Protein AF-A0A2G2ZF00-F1 (afdb_monomer_lite)

pLDDT: mean 71.68, std 25.69, range [19.44, 97.5]

Radius of gyration: 17.35 Å; chains: 1; bounding box: 45×40×45 Å

Organism: Capsicum annuum (NCBI:txid4072)

Secondary structure (DSSP, 8-state):
---B-----------S----------------SS-EEP---S-----EEETTEEEES-SSS-GGGHHHHHHTT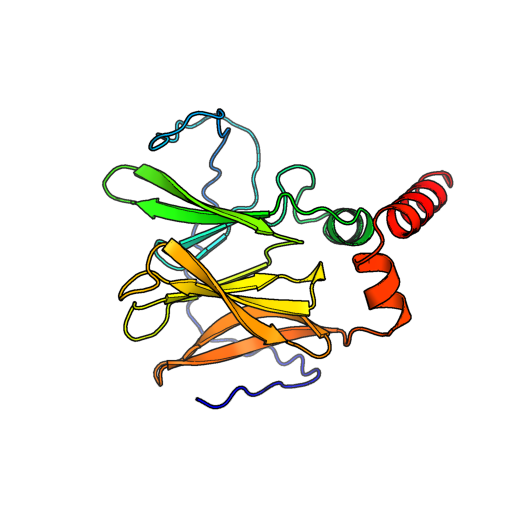---EEEEEEETTTTEEEEEEEEESSEEEEEE-TTSSEEEEEETTTTEEEEEESSSTTTT-EEEEEE-SEEEEEEEE-TTS-EEEEEEEE--HHHHHHHH-HHHHHHHHHHHHS--

Sequence (188 aa):
MRLRWFGHVMRRCTDAPVRRRERLALDDFMRGRGSIVARPLHQKWSMYVEGHWAYDSSTIYQRRQFVAATASGDKTGRLMKYDISTKQVTLLLEGLSFANGVALSKDKTFVLVAETSACRILRYWLKGPNVGTHDTFAQLPGFPDNVRTNSRGEFWVALHSKASPLARLLTSNSRLGKTLLSKCTTTC

InterPro domains:
  IPR011042 Six-bladed beta-propeller, TolB-like [G3DSA:2.120.10.30] (53-183)
  IPR018119 Strictosidine synthase, conserved region [PF03088] (56-129)

Foldseek 3Di:
DDADADDDDDDDDDDDPPPPDDQDDFDDDDDDPDWDATDDDDDDFRWDDDPFKIKGQAPPDHPVCLLVLQLLLGQQIFIWGADPVRRIIGTLDGRASGWAEKEAFPVRQWIWTFRFSQQFIKIAGCDDPQHSHIDTPDHHQAGWHYWYADPVRHIYTYHPDGQDPVSNVSSVDSVNSVVVVVVVVPPD

Structure (mmCIF, N/CA/C/O backbone):
data_AF-A0A2G2ZF00-F1
#
_entry.id   AF-A0A2G2ZF00-F1
#
loop_
_atom_site.group_PDB
_atom_site.id
_atom_site.type_symbol
_atom_site.label_atom_id
_atom_site.label_alt_id
_atom_site.label_comp_id
_atom_site.label_asym_id
_atom_site.label_entity_id
_atom_site.label_seq_id
_atom_site.pdbx_PDB_ins_code
_atom_site.Cartn_x
_atom_site.Cartn_y
_atom_site.Cartn_z
_atom_site.occupancy
_atom_site.B_iso_or_equiv
_atom_site.auth_seq_id
_atom_site.auth_comp_id
_atom_site.auth_asym_id
_atom_site.auth_atom_id
_atom_site.pdbx_PDB_model_num
ATOM 1 N N . MET A 1 1 ? -10.970 -17.012 -6.592 1.00 38.00 1 MET A N 1
ATOM 2 C CA . MET A 1 1 ? -10.677 -15.624 -7.030 1.00 38.00 1 MET A CA 1
ATOM 3 C C . MET A 1 1 ? -9.678 -15.672 -8.181 1.00 38.00 1 MET A C 1
ATOM 5 O O . MET A 1 1 ? -8.726 -16.430 -8.082 1.00 38.00 1 MET A O 1
ATOM 9 N N . ARG A 1 2 ? -9.901 -14.929 -9.276 1.00 27.84 2 ARG A N 1
ATOM 10 C CA . ARG A 1 2 ? -9.066 -14.952 -10.494 1.00 27.84 2 ARG A CA 1
ATOM 11 C C . ARG A 1 2 ? -8.435 -13.571 -10.697 1.00 27.84 2 ARG A C 1
ATOM 13 O O . ARG A 1 2 ? -9.167 -12.618 -10.942 1.00 27.84 2 ARG A O 1
ATOM 20 N N . LEU A 1 3 ? -7.109 -13.453 -10.584 1.00 26.95 3 LEU A N 1
ATOM 21 C CA . LEU A 1 3 ? -6.392 -12.240 -10.996 1.00 26.95 3 LEU A CA 1
ATOM 22 C C . LEU A 1 3 ? -6.280 -12.214 -12.527 1.00 26.95 3 LEU A C 1
ATOM 24 O O . LEU A 1 3 ? -6.006 -13.239 -13.152 1.00 26.95 3 LEU A O 1
ATOM 28 N N . ARG A 1 4 ? -6.511 -11.047 -13.135 1.00 35.00 4 ARG A N 1
ATOM 29 C CA . ARG A 1 4 ? -6.274 -10.799 -14.564 1.00 35.00 4 ARG A CA 1
ATOM 30 C C . ARG A 1 4 ? -5.342 -9.600 -14.716 1.00 35.00 4 ARG A C 1
ATOM 32 O O . ARG A 1 4 ? -5.501 -8.603 -14.019 1.00 35.00 4 ARG A O 1
ATOM 39 N N . TRP A 1 5 ? -4.394 -9.704 -15.641 1.00 33.78 5 TRP A N 1
ATOM 40 C CA . TRP A 1 5 ? -3.425 -8.666 -15.994 1.00 33.78 5 TRP A CA 1
ATOM 41 C C . TRP A 1 5 ? -3.522 -8.379 -17.490 1.00 33.78 5 TRP A C 1
ATOM 43 O O . TRP A 1 5 ? -3.584 -9.306 -18.296 1.00 33.78 5 TRP A O 1
ATOM 53 N N . PHE A 1 6 ? -3.507 -7.101 -17.859 1.00 30.69 6 PHE A N 1
ATOM 54 C CA . PHE A 1 6 ? -3.401 -6.664 -19.248 1.00 30.69 6 PHE A CA 1
ATOM 55 C C . PHE A 1 6 ? -2.083 -5.918 -19.444 1.00 30.69 6 PHE A C 1
ATOM 57 O O . PHE A 1 6 ? -1.740 -5.025 -18.669 1.00 30.69 6 PHE A O 1
ATOM 64 N N . GLY A 1 7 ? -1.337 -6.307 -20.478 1.00 28.67 7 GLY A N 1
ATOM 65 C CA . GLY A 1 7 ? -0.215 -5.533 -20.993 1.00 28.67 7 GLY A CA 1
ATOM 66 C C . GLY A 1 7 ? -0.734 -4.437 -21.919 1.00 28.67 7 GLY A C 1
ATOM 67 O O . GLY A 1 7 ? -1.495 -4.730 -22.831 1.00 28.67 7 GLY A O 1
ATOM 68 N N . HIS A 1 8 ? -0.328 -3.201 -21.633 1.00 30.73 8 HIS A N 1
ATOM 69 C CA . HIS A 1 8 ? -0.358 -2.009 -22.485 1.00 30.73 8 HIS A CA 1
ATOM 70 C C . HIS A 1 8 ? -1.549 -1.854 -23.456 1.00 30.73 8 HIS A C 1
ATOM 72 O O . HIS A 1 8 ? -1.491 -2.290 -24.599 1.00 30.73 8 HIS A O 1
ATOM 78 N N . VAL A 1 9 ? -2.576 -1.105 -23.035 1.00 26.98 9 VAL A N 1
ATOM 79 C CA . VAL A 1 9 ? -3.452 -0.349 -23.947 1.00 26.98 9 VAL A CA 1
ATOM 80 C C . VAL A 1 9 ? -3.759 1.002 -23.301 1.00 26.98 9 VAL A C 1
ATOM 82 O O . VAL A 1 9 ? -4.524 1.087 -22.342 1.00 26.98 9 VAL A O 1
ATOM 85 N N . MET A 1 10 ? -3.180 2.075 -23.847 1.00 29.84 10 MET A N 1
ATOM 86 C CA . MET A 1 10 ? -3.812 3.389 -23.771 1.00 29.84 10 MET A CA 1
ATOM 87 C C . MET A 1 10 ? -5.084 3.331 -24.619 1.00 29.84 10 MET A C 1
ATOM 89 O O . MET A 1 10 ? -5.027 3.356 -25.845 1.00 29.84 10 MET A O 1
ATOM 93 N N . ARG A 1 11 ? -6.241 3.296 -23.965 1.00 22.56 11 ARG A N 1
ATOM 94 C CA . ARG A 1 11 ? -7.455 3.905 -24.505 1.00 22.56 11 ARG A CA 1
ATOM 95 C C . ARG A 1 11 ? -8.057 4.759 -23.406 1.00 22.56 11 ARG A C 1
ATOM 97 O O . ARG A 1 11 ? -8.486 4.254 -22.373 1.00 22.56 11 ARG A O 1
ATOM 104 N N . ARG A 1 12 ? -8.042 6.074 -23.635 1.00 32.88 12 ARG A N 1
ATOM 105 C CA . ARG A 1 12 ? -8.926 7.005 -22.940 1.00 32.88 12 ARG A CA 1
ATOM 106 C C . ARG A 1 12 ? -10.353 6.537 -23.224 1.00 32.88 12 ARG A C 1
ATOM 108 O O . ARG A 1 12 ? -10.805 6.659 -24.355 1.00 32.88 12 ARG A O 1
ATOM 115 N N . CYS A 1 13 ? -11.034 6.000 -22.220 1.00 22.95 13 CYS A N 1
ATOM 116 C CA . CYS A 1 13 ? -12.487 6.052 -22.179 1.00 22.95 13 CYS A CA 1
ATOM 117 C C . CYS A 1 13 ? -12.852 7.227 -21.276 1.00 22.95 13 CYS A C 1
ATOM 119 O O . CYS A 1 13 ? -12.617 7.210 -20.067 1.00 22.95 13 CYS A O 1
ATOM 121 N N . THR A 1 14 ? -13.331 8.277 -21.928 1.00 37.91 14 THR A N 1
ATOM 122 C CA . THR A 1 14 ? -14.209 9.306 -21.379 1.00 37.91 14 THR A CA 1
ATOM 123 C C . THR A 1 14 ? -15.470 8.672 -20.763 1.00 37.91 14 THR A C 1
ATOM 125 O O . THR A 1 14 ? -15.795 7.525 -21.063 1.00 37.91 14 THR A O 1
ATOM 128 N N . ASP A 1 15 ? -16.148 9.438 -19.898 1.00 23.89 15 ASP A N 1
ATOM 129 C CA . ASP A 1 15 ? -17.526 9.230 -19.394 1.00 23.89 15 ASP A CA 1
ATOM 130 C C . ASP A 1 15 ? -17.734 8.566 -18.021 1.00 23.89 15 ASP A C 1
ATOM 132 O O . ASP A 1 15 ? -18.782 7.990 -17.739 1.00 23.89 15 ASP A O 1
ATOM 136 N N . ALA A 1 16 ? -16.801 8.761 -17.087 1.00 23.75 16 ALA A N 1
ATOM 137 C CA . ALA A 1 16 ? -17.149 8.753 -15.663 1.00 23.75 16 ALA A CA 1
ATOM 138 C C . ALA A 1 16 ? -17.222 10.207 -15.170 1.00 23.75 16 ALA A C 1
ATOM 140 O O . ALA A 1 16 ? -16.283 10.960 -15.446 1.00 23.75 16 ALA A O 1
ATOM 141 N N . PRO A 1 17 ? -18.264 10.639 -14.429 1.00 19.44 17 PRO A N 1
ATOM 142 C CA . PRO A 1 17 ? -18.246 11.945 -13.787 1.00 19.44 17 PRO A CA 1
ATOM 143 C C . PRO A 1 17 ? -17.096 11.956 -12.777 1.00 19.44 17 PRO A C 1
ATOM 145 O O . PRO A 1 17 ? -17.204 11.446 -11.660 1.00 19.44 17 PRO A O 1
ATOM 148 N N . VAL A 1 18 ? -15.960 12.521 -13.187 1.00 23.73 18 VAL A N 1
ATOM 149 C CA . VAL A 1 18 ? -14.827 12.795 -12.312 1.00 23.73 18 VAL A CA 1
ATOM 150 C C . VAL A 1 18 ? -15.283 13.908 -11.379 1.00 23.73 18 VAL A C 1
ATOM 152 O O . VAL A 1 18 ? -15.082 15.092 -11.641 1.00 23.73 18 VAL A O 1
ATOM 155 N N . ARG A 1 19 ? -15.921 13.539 -10.263 1.00 21.52 19 ARG A N 1
ATOM 156 C CA . ARG A 1 19 ? -16.002 14.441 -9.117 1.00 21.52 19 ARG A CA 1
ATOM 157 C C . ARG A 1 19 ? -14.570 14.659 -8.656 1.00 21.52 19 ARG A C 1
ATOM 159 O O . ARG A 1 19 ? -13.968 13.792 -8.025 1.00 21.52 19 ARG A O 1
ATOM 166 N N . ARG A 1 20 ? -14.024 15.808 -9.047 1.00 22.45 20 ARG A N 1
ATOM 167 C CA . ARG A 1 20 ? -12.748 16.371 -8.613 1.00 22.45 20 ARG A CA 1
ATOM 168 C C . ARG A 1 20 ? -12.766 16.436 -7.082 1.00 22.45 20 ARG A C 1
ATOM 170 O O . ARG A 1 20 ? -13.240 17.405 -6.509 1.00 22.45 20 ARG A O 1
ATOM 177 N N . ARG A 1 21 ? -12.344 15.361 -6.412 1.00 28.95 21 ARG A N 1
ATOM 178 C CA . ARG A 1 21 ? -12.153 15.357 -4.960 1.00 28.95 21 ARG A CA 1
ATOM 179 C C . ARG A 1 21 ? -10.872 16.122 -4.678 1.00 28.95 21 ARG A C 1
ATOM 181 O O . ARG A 1 21 ? -9.801 15.749 -5.154 1.00 28.95 21 ARG A O 1
ATOM 188 N N . GLU A 1 22 ? -11.030 17.232 -3.978 1.00 23.16 22 GLU A N 1
ATOM 189 C CA . GLU A 1 22 ? -9.950 18.115 -3.574 1.00 23.16 22 GLU A CA 1
ATOM 190 C C . GLU A 1 22 ? -8.878 17.354 -2.786 1.00 23.16 22 GLU A C 1
ATOM 192 O O . GLU A 1 22 ? -9.143 16.416 -2.033 1.00 23.16 22 GLU A O 1
ATOM 197 N N . ARG A 1 23 ? -7.633 17.758 -3.034 1.00 28.05 23 ARG A N 1
ATOM 198 C CA . ARG A 1 23 ? -6.410 17.238 -2.431 1.00 28.05 23 ARG A CA 1
ATOM 199 C C . ARG A 1 23 ? -6.396 17.631 -0.950 1.00 28.05 23 ARG A C 1
ATOM 201 O O . ARG A 1 23 ? -6.047 18.762 -0.634 1.00 28.05 23 ARG A O 1
ATOM 208 N N . LEU A 1 24 ? -6.764 16.717 -0.057 1.00 31.72 24 LEU A N 1
ATOM 209 C CA . LEU A 1 24 ? -6.583 16.915 1.382 1.00 31.72 24 LEU A CA 1
ATOM 210 C C . LEU A 1 24 ? -5.105 16.677 1.721 1.00 31.72 24 LEU A C 1
ATOM 212 O O . LEU A 1 24 ? -4.627 15.546 1.666 1.00 31.72 24 LEU A O 1
ATOM 216 N N . ALA A 1 25 ? -4.377 17.757 2.001 1.00 30.75 25 ALA A N 1
ATOM 217 C CA . ALA A 1 25 ? -3.050 17.691 2.605 1.00 30.75 25 ALA A CA 1
ATOM 218 C C . ALA A 1 25 ? -3.214 17.393 4.105 1.00 30.75 25 ALA A C 1
ATOM 220 O O . ALA A 1 25 ? -4.009 18.050 4.776 1.00 30.75 25 ALA A O 1
ATOM 221 N N . LEU A 1 26 ? -2.506 16.383 4.610 1.00 39.59 26 LEU A N 1
ATOM 222 C CA . LEU A 1 26 ? -2.401 16.072 6.036 1.00 39.59 26 LEU A CA 1
ATOM 223 C C . LEU A 1 26 ? -0.919 16.125 6.403 1.00 39.59 26 LEU A C 1
ATOM 225 O O . LEU A 1 26 ? -0.127 15.453 5.743 1.00 39.59 26 LEU A O 1
ATOM 229 N N . ASP A 1 27 ? -0.576 16.901 7.429 1.00 42.25 27 ASP A N 1
ATOM 230 C CA . ASP A 1 27 ? 0.803 17.171 7.846 1.00 42.25 27 ASP A CA 1
ATOM 231 C C . ASP A 1 27 ? 1.148 16.515 9.202 1.00 42.25 27 ASP A C 1
ATOM 233 O O . ASP A 1 27 ? 0.279 16.339 10.056 1.00 42.25 27 ASP A O 1
ATOM 237 N N . ASP A 1 28 ? 2.433 16.157 9.330 1.00 33.41 28 ASP A N 1
ATOM 238 C CA . ASP A 1 28 ? 3.254 15.647 10.444 1.00 33.41 28 ASP A CA 1
ATOM 239 C C . ASP A 1 28 ? 2.714 14.607 11.451 1.00 33.41 28 ASP A C 1
ATOM 241 O O . ASP A 1 28 ? 1.783 14.797 12.230 1.00 33.41 28 ASP A O 1
ATOM 245 N N . PHE A 1 29 ? 3.435 13.479 11.479 1.00 40.56 29 PHE A N 1
ATOM 246 C CA . PHE A 1 29 ? 3.184 12.275 12.265 1.00 40.56 29 PHE A CA 1
ATOM 247 C C . PHE A 1 29 ? 4.236 12.187 13.383 1.00 40.56 29 PHE A C 1
ATOM 249 O O . PHE A 1 29 ? 5.324 11.644 13.183 1.00 40.56 29 PHE A O 1
ATOM 256 N N . MET A 1 30 ? 3.949 12.745 14.562 1.00 30.45 30 MET A N 1
ATOM 257 C CA . MET A 1 30 ? 4.845 12.587 15.712 1.00 30.45 30 MET A CA 1
ATOM 258 C C . MET A 1 30 ? 4.770 11.153 16.246 1.00 30.45 30 MET A C 1
ATOM 260 O O . MET A 1 30 ? 3.694 10.595 16.459 1.00 30.45 30 MET A O 1
ATOM 264 N N . ARG A 1 31 ? 5.945 10.547 16.436 1.00 36.84 31 ARG A N 1
ATOM 265 C CA . ARG A 1 31 ? 6.127 9.165 16.893 1.00 36.84 31 ARG A CA 1
ATOM 266 C C . ARG A 1 31 ? 5.590 9.018 18.326 1.00 36.84 31 ARG A C 1
ATOM 268 O O . ARG A 1 31 ? 6.249 9.415 19.279 1.00 36.84 31 ARG A O 1
ATOM 275 N N . GLY A 1 32 ? 4.406 8.428 18.475 1.00 29.27 32 GLY A N 1
ATOM 276 C CA . GLY A 1 32 ? 3.798 8.088 19.762 1.00 29.27 32 GLY A CA 1
ATOM 277 C C . GLY A 1 32 ? 2.819 6.928 19.593 1.00 29.27 32 GLY A C 1
ATOM 278 O O . GLY A 1 32 ? 2.022 6.913 18.659 1.00 29.27 32 GLY A O 1
ATOM 279 N N . ARG A 1 33 ? 2.913 5.911 20.454 1.00 38.94 33 ARG A N 1
ATOM 280 C CA . ARG A 1 33 ? 1.995 4.763 20.455 1.00 38.94 33 ARG A CA 1
ATOM 281 C C . ARG A 1 33 ? 0.608 5.239 20.910 1.00 38.94 33 ARG A C 1
ATOM 283 O O . ARG A 1 33 ? 0.431 5.522 22.086 1.00 38.94 33 ARG A O 1
ATOM 290 N N . GLY A 1 34 ? -0.348 5.309 19.984 1.00 35.97 34 GLY A N 1
ATOM 291 C CA . GLY A 1 34 ? -1.750 5.658 20.251 1.00 35.97 34 GLY A CA 1
ATOM 292 C C . GLY A 1 34 ? -2.246 6.791 19.349 1.00 35.97 34 GLY A C 1
ATOM 293 O O . GLY A 1 34 ? -1.550 7.780 19.173 1.00 35.97 34 GLY A O 1
ATOM 294 N N . SER A 1 35 ? -3.418 6.589 18.741 1.00 36.16 35 SER A N 1
ATOM 295 C CA . SER A 1 35 ? -4.160 7.454 17.806 1.00 36.16 35 SER A CA 1
ATOM 296 C C . SER A 1 35 ? -3.722 8.923 17.683 1.00 36.16 35 SER A C 1
ATOM 298 O O . SER A 1 35 ? -3.729 9.672 18.658 1.00 36.16 35 SER A O 1
ATOM 300 N N . ILE A 1 36 ? -3.440 9.359 16.447 1.00 42.03 36 ILE A N 1
ATOM 301 C CA . ILE A 1 36 ? -2.961 10.714 16.133 1.00 42.03 36 ILE A CA 1
ATOM 302 C C . ILE A 1 36 ? -4.100 11.567 15.557 1.00 42.03 36 ILE A C 1
ATOM 304 O O . ILE A 1 36 ? -4.833 11.146 14.655 1.00 42.03 36 ILE A O 1
ATOM 308 N N . VAL A 1 37 ? -4.232 12.786 16.084 1.00 40.84 37 VAL A N 1
ATOM 309 C CA . VAL A 1 37 ? -5.182 13.812 15.633 1.00 40.84 37 VAL A CA 1
ATOM 310 C C . VAL A 1 37 ? -4.486 14.718 14.618 1.00 40.84 37 VAL A C 1
ATOM 312 O O . VAL A 1 37 ? -3.498 15.367 14.954 1.00 40.84 37 VAL A O 1
ATOM 315 N N . ALA A 1 38 ? -5.000 14.795 13.390 1.00 40.53 38 ALA A N 1
ATOM 316 C CA . ALA A 1 38 ? -4.457 15.692 12.371 1.00 40.53 38 ALA A CA 1
ATOM 317 C C . ALA A 1 38 ? -4.891 17.153 12.619 1.00 40.53 38 ALA A C 1
ATOM 319 O O . ALA A 1 38 ? -6.074 17.420 12.850 1.00 40.53 38 ALA A O 1
ATOM 320 N N . ARG A 1 39 ? -3.956 18.112 12.536 1.00 32.50 39 ARG A N 1
ATOM 321 C CA . ARG A 1 39 ? -4.227 19.567 12.530 1.00 32.50 39 ARG A CA 1
ATOM 322 C C . ARG A 1 39 ? -3.694 20.211 11.237 1.00 32.50 39 ARG A C 1
ATOM 324 O O . ARG A 1 39 ? -2.712 19.712 10.697 1.00 32.50 39 ARG A O 1
ATOM 331 N N . PRO A 1 40 ? -4.316 21.293 10.726 1.00 31.20 40 PRO A N 1
ATOM 332 C CA . PRO A 1 40 ? -3.936 21.883 9.448 1.00 31.20 40 PRO A CA 1
ATOM 333 C C . PRO A 1 40 ? -2.775 22.871 9.621 1.00 31.20 40 PRO A C 1
ATOM 335 O O . PRO A 1 40 ? -2.936 23.920 10.239 1.00 31.20 40 PRO A O 1
ATOM 338 N N . LEU A 1 41 ? -1.623 22.554 9.039 1.00 31.17 41 LEU A N 1
ATOM 339 C CA . LEU A 1 41 ? -0.591 23.520 8.663 1.00 31.17 41 LEU A CA 1
ATOM 340 C C . LEU A 1 41 ? -0.123 23.185 7.239 1.00 31.17 41 LEU A C 1
ATOM 342 O O . LEU A 1 41 ? -0.556 22.201 6.651 1.00 31.17 41 LEU A O 1
ATOM 346 N N . HIS A 1 42 ? 0.595 24.113 6.619 1.00 32.25 42 HIS A N 1
ATOM 347 C CA . HIS A 1 42 ? 0.893 24.137 5.190 1.00 32.25 42 HIS A CA 1
ATOM 348 C C . HIS A 1 42 ? 2.197 23.376 4.871 1.00 32.25 42 HIS A C 1
ATOM 350 O O . HIS A 1 42 ? 3.248 24.007 4.963 1.00 32.25 42 HIS A O 1
ATOM 356 N N . GLN A 1 43 ? 2.157 22.101 4.433 1.00 28.47 43 GLN A N 1
ATOM 357 C CA . GLN A 1 43 ? 3.273 21.404 3.750 1.00 28.47 43 GLN A CA 1
ATOM 358 C C . GLN A 1 43 ? 2.963 19.989 3.159 1.00 28.47 43 GLN A C 1
ATOM 360 O O . GLN A 1 43 ? 3.500 18.960 3.538 1.00 28.47 43 GLN A O 1
ATOM 365 N N . LYS A 1 44 ? 2.219 19.972 2.041 1.00 31.30 44 LYS A N 1
ATOM 366 C CA . LYS A 1 44 ? 2.443 19.179 0.794 1.00 31.30 44 LYS A CA 1
ATOM 367 C C . LYS A 1 44 ? 2.822 17.670 0.873 1.00 31.30 44 LYS A C 1
ATOM 369 O O . LYS A 1 44 ? 3.762 17.248 0.193 1.00 31.30 44 LYS A O 1
ATOM 374 N N . TRP A 1 45 ? 1.999 16.826 1.503 1.00 34.09 45 TRP A N 1
ATOM 375 C CA . TRP A 1 45 ? 2.023 15.355 1.320 1.00 34.09 45 TRP A CA 1
ATOM 376 C C . TRP A 1 45 ? 1.080 14.860 0.200 1.00 34.09 45 TRP A C 1
ATOM 378 O O . TRP A 1 45 ? 0.041 15.462 -0.072 1.00 34.09 45 TRP A O 1
ATOM 388 N N . SER A 1 46 ? 1.433 13.760 -0.487 1.00 47.47 46 SER A N 1
ATOM 389 C CA . SER A 1 46 ? 0.604 13.124 -1.537 1.00 47.47 46 SER A CA 1
ATOM 390 C C . SER A 1 46 ? -0.103 11.876 -0.997 1.00 47.47 46 SER A C 1
ATOM 392 O O . SER A 1 46 ? 0.188 10.765 -1.431 1.00 47.47 46 SER A O 1
ATOM 394 N N . MET A 1 47 ? -1.007 12.054 -0.031 1.00 51.44 47 MET A N 1
ATOM 395 C CA . MET A 1 47 ? -1.841 10.966 0.484 1.00 51.44 47 MET A CA 1
ATOM 396 C C . MET A 1 47 ? -2.972 10.649 -0.503 1.00 51.44 47 MET A C 1
ATOM 398 O O . MET A 1 47 ? -3.671 11.549 -0.974 1.00 51.44 47 MET A O 1
ATOM 402 N N . TYR A 1 48 ? -3.169 9.369 -0.809 1.00 56.47 48 TYR A N 1
ATOM 403 C CA . TYR A 1 48 ? -4.236 8.908 -1.701 1.00 56.47 48 TYR A CA 1
ATOM 404 C C . TYR A 1 48 ? -5.274 8.143 -0.911 1.00 56.47 48 TYR A C 1
ATOM 406 O O . TYR A 1 48 ? -4.919 7.263 -0.136 1.00 56.47 48 TYR A O 1
ATOM 414 N N . VAL A 1 49 ? -6.546 8.472 -1.127 1.00 57.94 49 VAL A N 1
ATOM 415 C CA . VAL A 1 49 ? -7.648 7.959 -0.314 1.00 57.94 49 VAL A CA 1
ATOM 416 C C . VAL A 1 49 ? -8.641 7.189 -1.177 1.00 57.94 49 VAL A C 1
ATOM 418 O O . VAL A 1 49 ? -9.220 7.740 -2.115 1.00 57.94 49 VAL A O 1
ATOM 421 N N . GLU A 1 50 ? -8.894 5.931 -0.816 1.00 61.34 50 GLU A N 1
ATOM 422 C CA . GLU A 1 50 ? -10.046 5.158 -1.280 1.00 61.34 50 GLU A CA 1
ATOM 423 C C . GLU A 1 50 ? -10.996 4.912 -0.098 1.00 61.34 50 GLU A C 1
ATOM 425 O O . GLU A 1 50 ? -10.774 4.054 0.758 1.00 61.34 50 GLU A O 1
ATOM 430 N N . GLY A 1 51 ? -12.063 5.711 -0.016 1.00 74.69 51 GLY A N 1
ATOM 431 C CA . GLY A 1 51 ? -12.987 5.677 1.120 1.00 74.69 51 GLY A CA 1
ATOM 432 C C . GLY A 1 51 ? -12.309 6.120 2.421 1.00 74.69 51 GLY A C 1
ATOM 433 O O . GLY A 1 51 ? -11.991 7.294 2.568 1.00 74.69 51 GLY A O 1
ATOM 434 N N . HIS A 1 52 ? -12.112 5.178 3.346 1.00 83.12 52 HIS A N 1
ATOM 435 C CA . HIS A 1 52 ? -11.441 5.381 4.639 1.00 83.12 52 HIS A CA 1
ATOM 436 C C . HIS A 1 52 ? -9.983 4.914 4.641 1.00 83.12 52 HIS A C 1
ATOM 438 O O . HIS A 1 52 ? -9.336 4.956 5.682 1.00 83.12 52 HIS A O 1
ATOM 444 N N . TRP A 1 53 ? -9.465 4.412 3.522 1.00 88.62 53 TRP A N 1
ATOM 445 C CA . TRP A 1 53 ? -8.123 3.839 3.463 1.00 88.62 53 TRP A CA 1
ATOM 446 C C . TRP A 1 53 ? -7.209 4.774 2.713 1.00 88.62 53 TRP A C 1
ATOM 448 O O . TRP A 1 53 ? -7.563 5.268 1.643 1.00 88.62 53 TRP A O 1
ATOM 458 N N . ALA A 1 54 ? -6.038 4.999 3.283 1.00 88.44 54 ALA A N 1
ATOM 459 C CA . ALA A 1 54 ? -5.048 5.883 2.731 1.00 88.44 54 ALA A CA 1
ATOM 460 C C . ALA A 1 54 ? -3.685 5.217 2.686 1.00 88.44 54 ALA A C 1
ATOM 462 O O . ALA A 1 54 ? -3.364 4.383 3.528 1.00 88.44 54 ALA A O 1
ATOM 463 N N . TYR A 1 55 ? -2.869 5.598 1.718 1.00 89.00 55 TYR A N 1
ATOM 464 C CA . TYR A 1 55 ? -1.472 5.198 1.691 1.00 89.00 55 TYR A CA 1
ATOM 465 C C . TYR A 1 55 ? -0.578 6.399 1.433 1.00 89.00 55 TYR A C 1
ATOM 467 O O . TYR A 1 55 ? -0.989 7.400 0.838 1.00 89.00 55 TYR A O 1
ATOM 475 N N . ASP A 1 56 ? 0.655 6.254 1.891 1.00 89.38 56 ASP A N 1
ATOM 476 C CA . ASP A 1 56 ? 1.755 7.151 1.607 1.00 89.38 56 ASP A CA 1
ATOM 477 C C . ASP A 1 56 ? 2.874 6.339 0.961 1.00 89.38 56 ASP A C 1
ATOM 479 O O . ASP A 1 56 ? 3.283 5.304 1.491 1.00 89.38 56 ASP A O 1
ATOM 483 N N . SER A 1 57 ? 3.334 6.774 -0.210 1.00 91.12 57 SER A N 1
ATOM 484 C CA . SER A 1 57 ? 4.365 6.053 -0.954 1.00 91.12 57 SER A CA 1
ATOM 485 C C . SER A 1 57 ? 5.718 6.107 -0.249 1.00 91.12 57 SER A C 1
ATOM 487 O O . SER A 1 57 ? 6.492 5.164 -0.389 1.00 91.12 57 SER A O 1
ATOM 489 N N . SER A 1 58 ? 6.000 7.196 0.471 1.00 89.69 58 SER A N 1
ATOM 490 C CA . SER A 1 58 ? 7.311 7.491 1.045 1.00 89.69 58 SER A CA 1
ATOM 491 C C . SER A 1 58 ? 7.210 8.693 1.988 1.00 89.69 58 SER A C 1
ATOM 493 O O . SER A 1 58 ? 6.674 9.725 1.591 1.00 89.69 58 SER A O 1
ATOM 495 N N . THR A 1 59 ? 7.854 8.638 3.156 1.00 87.06 59 THR A N 1
ATOM 496 C CA . THR A 1 59 ? 7.972 9.809 4.048 1.00 87.06 59 THR A CA 1
ATOM 497 C C . THR A 1 59 ? 9.151 10.726 3.713 1.00 87.06 59 THR A C 1
ATOM 499 O O . THR A 1 59 ? 9.320 11.761 4.346 1.00 87.06 59 THR A O 1
ATOM 502 N N . ILE A 1 60 ? 9.980 10.361 2.732 1.00 87.31 60 ILE A N 1
ATOM 503 C CA . ILE A 1 60 ? 11.206 11.092 2.367 1.00 87.31 60 ILE A CA 1
ATOM 504 C C . ILE A 1 60 ? 11.031 11.832 1.034 1.00 87.31 60 ILE A C 1
ATOM 506 O O . ILE A 1 60 ? 11.299 13.023 0.907 1.00 87.31 60 ILE A O 1
ATOM 510 N N . TYR A 1 61 ? 10.584 11.106 0.016 1.00 85.12 61 TYR A N 1
ATOM 511 C CA . TYR A 1 61 ? 10.400 11.566 -1.352 1.00 85.12 61 TYR A CA 1
ATOM 512 C C . TYR A 1 61 ? 8.968 12.019 -1.630 1.00 85.12 61 TYR A C 1
ATOM 514 O O . TYR A 1 61 ? 8.000 11.340 -1.286 1.00 85.12 61 TYR A O 1
ATOM 522 N N . GLN A 1 62 ? 8.826 13.115 -2.377 1.00 85.12 62 GLN A N 1
ATOM 523 C CA . GLN A 1 62 ? 7.541 13.476 -2.973 1.00 85.12 62 GLN A CA 1
ATOM 524 C C . GLN A 1 62 ? 7.192 12.508 -4.103 1.00 85.12 62 GLN A C 1
ATOM 526 O O . GLN A 1 62 ? 8.069 12.017 -4.810 1.00 85.12 62 GLN A O 1
ATOM 531 N N . ARG A 1 63 ? 5.901 12.316 -4.387 1.00 80.19 63 ARG A N 1
ATOM 532 C CA . ARG A 1 63 ? 5.458 11.359 -5.414 1.00 80.19 63 ARG A CA 1
ATOM 533 C C . ARG A 1 63 ? 6.042 11.587 -6.812 1.00 80.19 63 ARG A C 1
ATOM 535 O O . ARG A 1 63 ? 6.307 10.629 -7.529 1.00 80.19 63 ARG A O 1
ATOM 542 N N . ARG A 1 64 ? 6.300 12.841 -7.200 1.00 82.56 64 ARG A N 1
ATOM 543 C CA . ARG A 1 64 ? 6.978 13.164 -8.474 1.00 82.56 64 ARG A CA 1
ATOM 544 C C . ARG A 1 64 ? 8.407 12.610 -8.559 1.00 82.56 64 ARG A C 1
ATOM 546 O O . ARG A 1 64 ? 8.925 12.435 -9.651 1.00 82.56 64 ARG A O 1
ATOM 553 N N . GLN A 1 65 ? 9.021 12.306 -7.418 1.00 85.12 65 GLN A N 1
ATOM 554 C CA . GLN A 1 65 ? 10.354 11.720 -7.289 1.00 85.12 65 GLN A CA 1
ATOM 555 C C . GLN A 1 65 ? 10.290 10.185 -7.178 1.00 85.12 65 GLN A C 1
ATOM 557 O O . GLN A 1 65 ? 11.168 9.577 -6.572 1.00 85.12 65 GLN A O 1
ATOM 562 N N . PHE A 1 66 ? 9.269 9.539 -7.757 1.00 84.19 66 PHE A N 1
ATOM 563 C CA . PHE A 1 66 ? 9.074 8.086 -7.665 1.00 84.19 66 PHE A CA 1
ATOM 564 C C . PHE A 1 66 ? 10.297 7.274 -8.114 1.00 84.19 66 PHE A C 1
ATOM 566 O O . PHE A 1 66 ? 10.601 6.249 -7.509 1.00 84.19 66 PHE A O 1
ATOM 573 N N . VAL A 1 67 ? 11.035 7.748 -9.126 1.00 85.12 67 VAL A N 1
ATOM 574 C CA . VAL A 1 67 ? 12.281 7.108 -9.580 1.00 85.12 67 VAL A CA 1
ATOM 575 C C . VAL A 1 67 ? 13.323 7.111 -8.464 1.00 85.12 67 VAL A C 1
ATOM 577 O O . VAL A 1 67 ? 13.906 6.071 -8.176 1.00 85.12 67 VAL A O 1
ATOM 580 N N . ALA A 1 68 ? 13.515 8.247 -7.790 1.00 85.19 68 ALA A N 1
ATOM 581 C CA . ALA A 1 68 ? 14.457 8.365 -6.682 1.00 85.19 68 ALA A CA 1
ATOM 582 C C . ALA A 1 68 ? 14.013 7.547 -5.459 1.00 85.19 68 ALA A C 1
ATOM 584 O O . ALA A 1 68 ? 14.839 6.879 -4.841 1.00 85.19 68 ALA A O 1
ATOM 585 N N . ALA A 1 69 ? 12.715 7.523 -5.146 1.00 86.94 69 ALA A N 1
ATOM 586 C CA . ALA A 1 69 ? 12.172 6.689 -4.072 1.00 86.94 69 ALA A CA 1
ATOM 587 C C . ALA A 1 69 ? 12.414 5.194 -4.344 1.00 86.94 69 ALA A C 1
ATOM 589 O O . ALA A 1 69 ? 12.932 4.468 -3.500 1.00 86.94 69 ALA A O 1
ATOM 590 N N . THR A 1 70 ? 12.128 4.746 -5.567 1.00 85.38 70 THR A N 1
ATOM 591 C CA . THR A 1 70 ? 12.286 3.341 -5.961 1.00 85.38 70 THR A CA 1
ATOM 592 C C . THR A 1 70 ? 13.764 2.942 -6.024 1.00 85.38 70 THR A C 1
ATOM 594 O O . THR A 1 70 ? 14.152 1.924 -5.458 1.00 85.38 70 THR A O 1
ATOM 597 N N . ALA A 1 71 ? 14.611 3.753 -6.666 1.00 83.44 71 ALA A N 1
ATOM 598 C CA . ALA A 1 71 ? 16.035 3.459 -6.823 1.00 83.44 71 ALA A CA 1
ATOM 599 C C . ALA A 1 71 ? 16.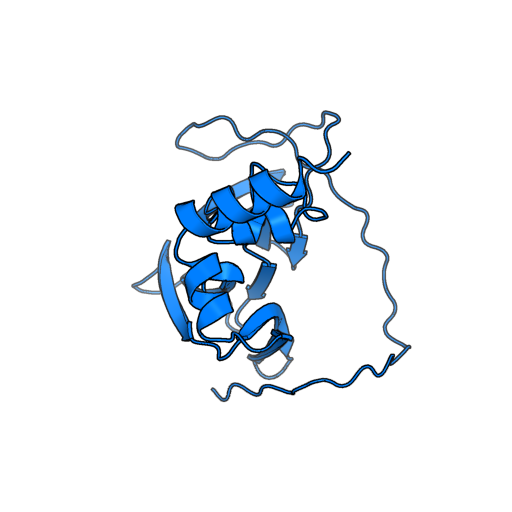827 3.618 -5.517 1.00 83.44 71 ALA A C 1
ATOM 601 O O . ALA A 1 71 ? 17.803 2.910 -5.301 1.00 83.44 71 ALA A O 1
ATOM 602 N N . SER A 1 72 ? 16.413 4.487 -4.594 1.00 82.75 72 SER A N 1
ATOM 603 C CA . SER A 1 72 ? 17.066 4.568 -3.281 1.00 82.75 72 SER A CA 1
ATOM 604 C C . SER A 1 72 ? 16.785 3.349 -2.392 1.00 82.75 72 SER A C 1
ATOM 606 O O . SER A 1 72 ? 17.426 3.196 -1.348 1.00 82.75 72 SER A O 1
ATOM 608 N N . GLY A 1 73 ? 15.857 2.476 -2.803 1.00 86.00 73 GLY A N 1
ATOM 609 C CA . GLY A 1 73 ? 15.357 1.371 -1.996 1.00 86.00 73 GLY A CA 1
ATOM 610 C C . GLY A 1 73 ? 14.588 1.864 -0.775 1.00 86.00 73 GLY A C 1
ATOM 611 O O . GLY A 1 73 ? 14.698 1.252 0.288 1.00 86.00 73 GLY A O 1
ATOM 612 N N . ASP A 1 74 ? 13.874 2.986 -0.905 1.00 89.81 74 ASP A N 1
ATOM 613 C CA . ASP A 1 74 ? 13.039 3.518 0.161 1.00 89.81 74 ASP A CA 1
ATOM 614 C C . ASP A 1 74 ? 11.961 2.507 0.576 1.00 89.81 74 ASP A C 1
ATOM 616 O O . ASP A 1 74 ? 11.317 1.860 -0.256 1.00 89.81 74 ASP A O 1
ATOM 620 N N . LYS A 1 75 ? 11.786 2.383 1.892 1.00 93.62 75 LYS A N 1
ATOM 621 C CA . LYS A 1 75 ? 10.810 1.501 2.540 1.00 93.62 75 LYS A CA 1
ATOM 622 C C . LYS A 1 75 ? 10.006 2.240 3.601 1.00 93.62 75 LYS A C 1
ATOM 624 O O . LYS A 1 75 ? 9.539 1.639 4.555 1.00 93.62 75 LYS A O 1
ATOM 629 N N . THR A 1 76 ? 9.879 3.556 3.483 1.00 92.62 76 THR A N 1
ATOM 630 C CA . THR A 1 76 ? 9.135 4.363 4.456 1.00 92.62 76 THR A CA 1
ATOM 631 C C . THR A 1 76 ? 7.644 4.469 4.144 1.00 92.62 76 THR A C 1
ATOM 633 O O . THR A 1 76 ? 6.918 5.153 4.860 1.00 92.62 76 THR A O 1
ATOM 636 N N . GLY A 1 77 ? 7.155 3.787 3.104 1.00 93.88 77 GLY A N 1
ATOM 637 C CA . GLY A 1 77 ? 5.746 3.801 2.740 1.00 93.88 77 GLY A CA 1
ATOM 638 C C . GLY A 1 77 ? 4.839 3.241 3.841 1.00 93.88 77 GLY A C 1
ATOM 639 O O . GLY A 1 77 ? 5.236 2.384 4.639 1.00 93.88 77 GLY A O 1
ATOM 640 N N . ARG A 1 78 ? 3.596 3.730 3.873 1.00 94.75 78 ARG A N 1
ATOM 641 C CA . ARG A 1 78 ? 2.621 3.468 4.941 1.00 94.75 78 ARG A CA 1
ATOM 642 C C . ARG A 1 78 ? 1.233 3.168 4.386 1.00 94.75 78 ARG A C 1
ATOM 644 O O . ARG A 1 78 ? 0.809 3.777 3.407 1.00 94.75 78 ARG A O 1
ATOM 651 N N . LEU A 1 79 ? 0.508 2.280 5.060 1.00 94.62 79 LEU A N 1
ATOM 652 C CA . LEU A 1 79 ? -0.935 2.084 4.944 1.00 94.62 79 LEU A CA 1
ATOM 653 C C . LEU A 1 79 ? -1.602 2.631 6.203 1.00 94.62 79 LEU A C 1
ATOM 655 O O . LEU A 1 79 ? -1.229 2.288 7.325 1.00 94.62 79 LEU A O 1
ATOM 659 N N . MET A 1 80 ? -2.633 3.437 6.012 1.00 94.38 80 MET A N 1
ATOM 660 C CA . MET A 1 80 ? -3.339 4.140 7.066 1.00 94.38 80 MET A CA 1
ATOM 661 C C . MET A 1 80 ? -4.852 4.019 6.880 1.00 94.38 80 MET A C 1
ATOM 663 O O . MET A 1 80 ? -5.366 3.849 5.772 1.00 94.38 80 MET A O 1
ATOM 667 N N . LYS A 1 81 ? -5.581 4.146 7.982 1.00 90.56 81 LYS A N 1
ATOM 668 C CA . LYS A 1 81 ? -7.030 4.326 8.009 1.00 90.56 81 LYS A CA 1
ATOM 669 C C . LYS A 1 81 ? -7.334 5.752 8.443 1.00 90.56 81 LYS A C 1
ATOM 671 O O . LYS A 1 81 ? -6.792 6.204 9.444 1.00 90.56 81 LYS A O 1
ATOM 676 N N . TYR A 1 82 ? -8.218 6.431 7.726 1.00 86.38 82 TYR A N 1
ATOM 677 C CA . TYR A 1 82 ? -8.750 7.733 8.096 1.00 86.38 82 TYR A CA 1
ATOM 678 C C . TYR A 1 82 ? -10.198 7.607 8.571 1.00 86.38 82 TYR A C 1
ATOM 680 O O . TYR A 1 82 ? -11.084 7.147 7.839 1.00 86.38 82 TYR A O 1
ATOM 688 N N . ASP A 1 83 ? -10.442 8.036 9.803 1.00 82.44 83 ASP A N 1
ATOM 689 C CA . ASP A 1 83 ? -11.779 8.174 10.351 1.00 82.44 83 ASP A CA 1
ATOM 690 C C . ASP A 1 83 ? -12.271 9.604 10.118 1.00 82.44 83 ASP A C 1
ATOM 692 O O . ASP A 1 83 ? -11.744 10.565 10.670 1.00 82.44 83 ASP A O 1
ATOM 696 N N . ILE A 1 84 ? -13.289 9.742 9.270 1.00 81.44 84 ILE A N 1
ATOM 697 C CA . ILE A 1 84 ? -13.850 11.044 8.892 1.00 81.44 84 ILE A CA 1
ATOM 698 C C . ILE A 1 84 ? -14.577 11.694 10.076 1.00 81.44 84 ILE A C 1
ATOM 700 O O . ILE A 1 84 ? -14.587 12.918 10.185 1.00 81.44 84 ILE A O 1
ATOM 704 N N . SER A 1 85 ? -15.178 10.894 10.962 1.00 83.44 85 SER A N 1
ATOM 705 C CA . SER A 1 85 ? -15.975 11.408 12.078 1.00 83.44 85 SER A CA 1
ATOM 706 C C . SER A 1 85 ? -15.089 11.990 13.175 1.00 83.44 85 SER A C 1
ATOM 708 O O . SER A 1 85 ? -15.331 13.096 13.650 1.00 83.44 85 SER A O 1
ATOM 710 N N . THR A 1 86 ? -14.010 11.285 13.516 1.00 85.94 86 THR A N 1
ATOM 711 C CA . THR A 1 86 ? -13.060 11.713 14.550 1.00 85.94 86 THR A CA 1
ATOM 712 C C . THR A 1 86 ? -11.901 12.533 13.986 1.00 85.94 86 THR A C 1
ATOM 714 O O . THR A 1 86 ? -11.127 13.108 14.750 1.00 85.94 86 THR A O 1
ATOM 717 N N . LYS A 1 87 ? -11.768 12.595 12.653 1.00 82.38 87 LYS A N 1
ATOM 718 C CA . LYS A 1 87 ? -10.625 13.171 11.925 1.00 82.38 87 LYS A CA 1
ATOM 719 C C . LYS A 1 87 ? -9.279 12.553 12.329 1.00 82.38 87 LYS A C 1
ATOM 721 O O . LYS A 1 87 ? -8.238 13.195 12.189 1.00 82.38 87 LYS A O 1
ATOM 726 N N . GLN A 1 88 ? -9.290 11.317 12.826 1.00 84.31 88 GLN A N 1
ATOM 727 C CA . GLN A 1 88 ? -8.086 10.606 13.249 1.00 84.31 88 GLN A CA 1
ATOM 728 C C . GLN A 1 88 ? -7.525 9.732 12.132 1.00 84.31 88 GLN A C 1
ATOM 730 O O . GLN A 1 88 ? -8.259 9.169 11.315 1.00 84.31 88 GLN A O 1
ATOM 735 N N . VAL A 1 89 ? -6.201 9.592 12.134 1.00 85.50 89 VAL A N 1
ATOM 736 C CA . VAL A 1 89 ? -5.478 8.663 11.265 1.00 85.50 89 VAL A CA 1
ATOM 737 C C . VAL A 1 89 ? -4.895 7.547 12.124 1.00 85.50 89 VAL A C 1
ATOM 739 O O . VAL A 1 89 ? -4.192 7.796 13.102 1.00 85.50 89 VAL A O 1
ATOM 742 N N . THR A 1 90 ? -5.152 6.303 11.739 1.00 89.69 90 THR A N 1
ATOM 743 C CA . THR A 1 90 ? -4.541 5.118 12.345 1.00 89.69 90 THR A CA 1
ATOM 744 C C . THR A 1 90 ? -3.551 4.513 11.362 1.00 89.69 90 THR A C 1
ATOM 746 O O . THR A 1 90 ? -3.927 4.160 10.245 1.00 89.69 90 THR A O 1
ATOM 749 N N . LEU A 1 91 ? -2.291 4.367 11.768 1.00 93.19 91 LEU A N 1
ATOM 750 C CA . LEU A 1 91 ? -1.296 3.622 11.000 1.00 93.19 91 LEU A CA 1
ATOM 751 C C . LEU A 1 91 ? -1.566 2.122 11.136 1.00 93.19 91 LEU A C 1
ATOM 753 O O . LEU A 1 91 ? -1.631 1.607 12.248 1.00 93.19 91 LEU A O 1
ATOM 757 N N . LEU A 1 92 ? -1.750 1.443 10.006 1.00 94.75 92 LEU A N 1
ATOM 758 C CA . LEU A 1 92 ? -2.027 0.005 9.957 1.00 94.75 92 LEU A CA 1
ATOM 759 C C . LEU A 1 92 ? -0.771 -0.798 9.632 1.00 94.75 92 LEU A C 1
ATOM 761 O O . LEU A 1 92 ? -0.544 -1.853 10.214 1.00 94.75 92 LEU A O 1
ATOM 765 N N . LEU A 1 93 ? 0.024 -0.302 8.682 1.00 94.94 93 LEU A N 1
ATOM 766 C CA . LEU A 1 93 ? 1.255 -0.939 8.238 1.00 94.94 93 LEU A CA 1
ATOM 767 C C . LEU A 1 93 ? 2.264 0.131 7.820 1.00 94.94 93 LEU A C 1
ATOM 769 O O . LEU A 1 93 ? 1.905 1.111 7.171 1.00 94.94 93 LEU A O 1
ATOM 773 N N . GLU A 1 94 ? 3.523 -0.075 8.169 1.00 95.00 94 GLU A N 1
ATOM 774 C CA . GLU A 1 94 ? 4.665 0.735 7.745 1.00 95.00 94 GLU A CA 1
ATOM 775 C C . GLU A 1 94 ? 5.762 -0.175 7.189 1.00 95.00 94 GLU A C 1
ATOM 777 O O . GLU A 1 94 ? 5.635 -1.401 7.226 1.00 95.00 94 GLU A O 1
ATOM 782 N N . GLY A 1 95 ? 6.833 0.406 6.649 1.00 94.06 95 GLY A N 1
ATOM 783 C CA . GLY A 1 95 ? 7.911 -0.388 6.061 1.00 94.06 95 GLY A CA 1
ATOM 784 C C . GLY A 1 95 ? 7.672 -0.762 4.594 1.00 94.06 95 GLY A C 1
ATOM 785 O O . GLY A 1 95 ? 8.316 -1.682 4.090 1.00 94.06 95 GLY A O 1
ATOM 786 N N . LEU A 1 96 ? 6.722 -0.106 3.912 1.00 94.50 96 LEU A N 1
ATOM 787 C CA . LEU A 1 96 ? 6.333 -0.450 2.545 1.00 94.50 96 LEU A CA 1
ATOM 788 C C . LEU A 1 96 ? 7.274 0.173 1.513 1.00 94.50 96 LEU A C 1
ATOM 790 O O . LEU A 1 96 ? 7.568 1.368 1.539 1.00 94.50 96 LEU A O 1
ATOM 794 N N . SER A 1 97 ? 7.686 -0.635 0.544 1.00 92.81 97 SER A N 1
ATOM 795 C CA . SER A 1 97 ? 8.553 -0.235 -0.563 1.00 92.81 97 SER A CA 1
ATOM 796 C C . SER A 1 97 ? 7.723 0.400 -1.684 1.00 92.81 97 SER A C 1
ATOM 798 O O . SER A 1 97 ? 7.256 -0.281 -2.601 1.00 92.81 97 SER A O 1
ATOM 800 N N . PHE A 1 98 ? 7.534 1.717 -1.598 1.00 91.88 98 PHE A N 1
ATOM 801 C CA . PHE A 1 98 ? 6.711 2.511 -2.513 1.00 91.88 98 PHE A CA 1
ATOM 802 C C . PHE A 1 98 ? 5.255 2.013 -2.594 1.00 91.88 98 PHE A C 1
ATOM 804 O O . PHE A 1 98 ? 4.832 1.389 -3.571 1.00 91.88 98 PHE A O 1
ATOM 811 N N . ALA A 1 99 ? 4.472 2.279 -1.543 1.00 93.31 99 ALA A N 1
ATOM 812 C CA . ALA A 1 99 ? 3.038 1.983 -1.541 1.00 93.31 99 ALA A CA 1
ATOM 813 C C . ALA A 1 99 ? 2.317 2.839 -2.595 1.00 93.31 99 ALA A C 1
ATOM 815 O O . ALA A 1 99 ? 2.436 4.067 -2.584 1.00 93.31 99 ALA A O 1
ATOM 816 N N . ASN A 1 100 ? 1.588 2.215 -3.520 1.00 91.38 100 ASN A N 1
ATOM 817 C CA . ASN A 1 100 ? 1.106 2.919 -4.713 1.00 91.38 100 ASN A CA 1
ATOM 818 C C . ASN A 1 100 ? -0.390 2.783 -4.999 1.00 91.38 100 ASN A C 1
ATOM 820 O O . ASN A 1 100 ? -0.933 3.571 -5.767 1.00 91.38 100 ASN A O 1
ATOM 824 N N . GLY A 1 101 ? -1.076 1.853 -4.345 1.00 90.50 101 GLY A N 1
ATOM 825 C CA . GLY A 1 101 ? -2.516 1.685 -4.486 1.00 90.50 101 GLY A CA 1
ATOM 826 C C . GLY A 1 101 ? -3.094 0.928 -3.305 1.00 90.50 101 GLY A C 1
ATOM 827 O O . GLY A 1 101 ? -2.403 0.107 -2.705 1.00 90.50 101 GLY A O 1
ATOM 828 N N . VAL A 1 102 ? -4.361 1.184 -2.992 1.00 93.81 102 VAL A N 1
ATOM 829 C CA . VAL A 1 102 ? -5.098 0.508 -1.923 1.00 93.81 102 VAL A CA 1
ATOM 830 C C . VAL A 1 102 ? -6.475 0.098 -2.430 1.00 93.81 102 VAL A C 1
ATOM 832 O O . VAL A 1 102 ? -7.083 0.850 -3.182 1.00 93.81 102 VAL A O 1
ATOM 835 N N . ALA A 1 103 ? -6.964 -1.078 -2.040 1.00 92.94 103 ALA A N 1
ATOM 836 C CA . ALA A 1 103 ? -8.299 -1.539 -2.416 1.00 92.94 103 ALA A CA 1
ATOM 837 C C . ALA A 1 103 ? -8.932 -2.377 -1.305 1.00 92.94 103 ALA A C 1
ATOM 839 O O . ALA A 1 103 ? -8.322 -3.312 -0.784 1.00 92.94 103 ALA A O 1
ATOM 840 N N . LEU A 1 104 ? -10.177 -2.066 -0.948 1.00 93.06 104 LEU A N 1
ATOM 841 C CA . LEU A 1 104 ? -10.919 -2.819 0.061 1.00 93.06 104 LEU A CA 1
ATOM 842 C C . LEU A 1 104 ? -11.550 -4.076 -0.558 1.00 93.06 104 LEU A C 1
ATOM 844 O O . LEU A 1 104 ? -12.101 -4.034 -1.662 1.00 93.06 104 LEU A O 1
ATOM 848 N N . SER A 1 105 ? -11.504 -5.191 0.171 1.00 92.88 105 SER A N 1
ATOM 849 C CA . SER A 1 105 ? -12.286 -6.391 -0.153 1.00 92.88 105 SER A CA 1
ATOM 850 C C . SER A 1 105 ? -13.791 -6.121 -0.100 1.00 92.88 105 SER A C 1
ATOM 852 O O . SER A 1 105 ? -14.279 -5.325 0.703 1.00 92.88 105 SER A O 1
ATOM 854 N N . LYS A 1 106 ? -14.564 -6.819 -0.937 1.00 90.75 106 LYS A N 1
ATOM 855 C CA . LYS A 1 106 ? -16.022 -6.636 -1.007 1.00 90.75 106 LYS A CA 1
ATOM 856 C C . LYS A 1 106 ? -16.727 -6.938 0.326 1.00 90.75 106 LYS A C 1
ATOM 858 O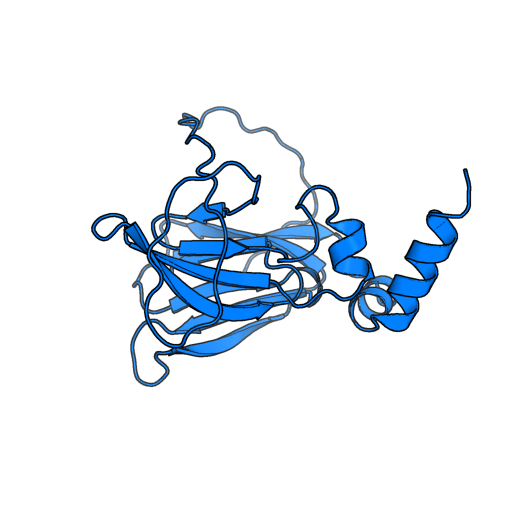 O . LYS A 1 106 ? -17.660 -6.233 0.697 1.00 90.75 106 LYS A O 1
ATOM 863 N N . ASP A 1 107 ? -16.261 -7.953 1.049 1.00 92.12 107 ASP A N 1
ATOM 864 C CA . ASP A 1 107 ? -16.772 -8.371 2.363 1.00 92.12 107 ASP A CA 1
ATOM 865 C C . ASP A 1 107 ? -16.171 -7.572 3.540 1.00 92.12 107 ASP A C 1
ATOM 867 O O . ASP A 1 107 ? -16.554 -7.758 4.701 1.00 92.12 107 ASP A O 1
ATOM 871 N N . LYS A 1 108 ? -15.260 -6.634 3.245 1.00 93.00 108 LYS A N 1
ATOM 872 C CA . LYS A 1 108 ? -14.574 -5.777 4.218 1.00 93.00 108 LYS A CA 1
ATOM 873 C C . LYS A 1 108 ? -13.795 -6.585 5.265 1.00 93.00 108 LYS A C 1
ATOM 875 O O . LYS A 1 108 ? -13.697 -6.158 6.418 1.00 93.00 108 LYS A O 1
ATOM 880 N N . THR A 1 109 ? -13.280 -7.756 4.894 1.00 94.56 109 THR A N 1
ATOM 881 C CA . THR A 1 109 ? -12.471 -8.611 5.780 1.00 94.56 109 THR A CA 1
ATOM 882 C C . THR A 1 109 ? -10.982 -8.292 5.707 1.00 94.56 109 THR A C 1
ATOM 884 O O . THR A 1 109 ? -10.264 -8.498 6.682 1.00 94.56 109 THR A O 1
ATOM 887 N N . PHE A 1 110 ? -10.519 -7.726 4.593 1.00 95.75 110 PHE A N 1
ATOM 888 C CA . PHE A 1 110 ? -9.135 -7.294 4.392 1.00 95.75 110 PHE A CA 1
ATOM 889 C C . PHE A 1 110 ? -9.018 -6.097 3.439 1.00 95.75 110 PHE A C 1
ATOM 891 O O . PHE A 1 110 ? -9.934 -5.802 2.666 1.00 95.75 110 PHE A O 1
ATOM 898 N N . VAL A 1 111 ? -7.870 -5.426 3.456 1.00 95.62 111 VAL A N 1
ATOM 899 C CA . VAL A 1 111 ? -7.490 -4.380 2.498 1.00 95.62 111 VAL A CA 1
ATOM 900 C C . VAL A 1 111 ? -6.204 -4.787 1.780 1.00 95.62 111 VAL A C 1
ATOM 902 O O . VAL A 1 111 ? -5.304 -5.364 2.386 1.00 95.62 111 VAL A O 1
ATOM 905 N N . LEU A 1 112 ? -6.133 -4.535 0.476 1.00 95.75 112 LEU A N 1
ATOM 906 C CA . LEU A 1 112 ? -4.947 -4.783 -0.335 1.00 95.75 112 LEU A CA 1
ATOM 907 C C . LEU A 1 112 ? -4.129 -3.511 -0.498 1.00 95.75 112 LEU A C 1
ATOM 909 O O . LEU A 1 112 ? -4.705 -2.436 -0.648 1.00 95.75 112 LEU A O 1
ATOM 913 N N . VAL A 1 113 ? -2.807 -3.657 -0.547 1.00 95.94 113 VAL A N 1
ATOM 914 C CA . VAL A 1 113 ? -1.869 -2.578 -0.872 1.00 95.94 113 VAL A CA 1
ATOM 915 C C . VAL A 1 113 ? -0.911 -3.035 -1.960 1.00 95.94 113 VAL A C 1
ATOM 917 O O . VAL A 1 113 ? -0.319 -4.110 -1.869 1.00 95.94 113 VAL A O 1
ATOM 920 N N . ALA A 1 114 ? -0.754 -2.214 -2.994 1.00 95.44 114 ALA A N 1
ATOM 921 C CA . ALA A 1 114 ? 0.251 -2.410 -4.027 1.00 95.44 114 ALA A CA 1
ATOM 922 C C . ALA A 1 114 ? 1.607 -1.876 -3.553 1.00 95.44 114 ALA A C 1
ATOM 924 O O . ALA A 1 114 ? 1.750 -0.677 -3.312 1.00 95.44 114 ALA A O 1
ATOM 925 N N . GLU A 1 115 ? 2.596 -2.762 -3.442 1.00 94.81 115 GLU A N 1
ATOM 926 C CA . GLU A 1 115 ? 3.977 -2.417 -3.104 1.00 94.81 115 GLU A CA 1
ATOM 927 C C . GLU A 1 115 ? 4.820 -2.457 -4.382 1.00 94.81 115 GLU A C 1
ATOM 929 O O . GLU A 1 115 ? 5.215 -3.527 -4.863 1.00 94.81 115 GLU A O 1
ATOM 934 N N . THR A 1 116 ? 5.045 -1.282 -4.975 1.00 92.38 116 THR A N 1
ATOM 935 C CA . THR A 1 116 ? 5.599 -1.171 -6.328 1.00 92.38 116 THR A CA 1
ATOM 936 C C . THR A 1 116 ? 7.005 -1.737 -6.407 1.00 92.38 116 THR A C 1
ATOM 938 O O . THR A 1 116 ? 7.238 -2.649 -7.198 1.00 92.38 116 THR A O 1
ATOM 941 N N . SER A 1 117 ? 7.927 -1.270 -5.563 1.00 91.38 117 SER A N 1
ATOM 942 C CA . SER A 1 117 ? 9.343 -1.659 -5.641 1.00 91.38 117 SER A CA 1
ATOM 943 C C . SER A 1 117 ? 9.570 -3.148 -5.352 1.00 91.38 117 SER A C 1
ATOM 945 O O . SER A 1 117 ? 10.530 -3.730 -5.857 1.00 91.38 117 SER A O 1
ATOM 947 N N . ALA A 1 118 ? 8.666 -3.772 -4.588 1.00 91.38 118 ALA A N 1
ATOM 948 C CA . ALA A 1 118 ? 8.685 -5.200 -4.264 1.00 91.38 118 ALA A CA 1
ATOM 949 C C . ALA A 1 118 ? 7.892 -6.074 -5.259 1.00 91.38 118 ALA A C 1
ATOM 951 O O . ALA A 1 118 ? 7.854 -7.299 -5.118 1.00 91.38 118 ALA A O 1
ATOM 952 N N . CYS A 1 119 ? 7.265 -5.471 -6.276 1.00 92.69 119 CYS A N 1
ATOM 953 C CA . CYS A 1 119 ? 6.479 -6.160 -7.302 1.00 92.69 119 CYS A CA 1
ATOM 954 C C . CYS A 1 119 ? 5.395 -7.090 -6.726 1.00 92.69 119 CYS A C 1
ATOM 956 O O . CYS A 1 119 ? 5.175 -8.176 -7.262 1.00 92.69 119 CYS A O 1
ATOM 958 N N . ARG A 1 120 ? 4.728 -6.714 -5.630 1.00 94.25 120 ARG A N 1
ATOM 959 C CA . ARG A 1 120 ? 3.739 -7.579 -4.964 1.00 94.25 120 ARG A CA 1
ATOM 960 C C . ARG A 1 120 ? 2.515 -6.814 -4.480 1.00 94.25 120 ARG A C 1
ATOM 962 O O . ARG A 1 120 ? 2.540 -5.594 -4.329 1.00 94.25 120 ARG A O 1
ATOM 969 N N . ILE A 1 121 ? 1.446 -7.561 -4.228 1.00 96.25 121 ILE A N 1
ATOM 970 C CA . ILE A 1 121 ? 0.264 -7.098 -3.507 1.00 96.25 121 ILE A CA 1
ATOM 971 C C . ILE A 1 121 ? 0.302 -7.691 -2.106 1.00 96.25 121 ILE A C 1
ATOM 973 O O . ILE A 1 121 ? 0.347 -8.913 -1.943 1.00 96.25 121 ILE A O 1
ATOM 977 N N . LEU A 1 122 ? 0.256 -6.822 -1.105 1.00 97.31 122 LEU A N 1
ATOM 978 C CA . LEU A 1 122 ? 0.078 -7.205 0.286 1.00 97.31 122 LEU A CA 1
ATOM 979 C C . LEU A 1 122 ? -1.401 -7.192 0.643 1.00 97.31 122 LEU A C 1
ATOM 981 O O . LEU A 1 122 ? -2.162 -6.367 0.136 1.00 97.31 122 LEU A O 1
ATOM 985 N N . ARG A 1 123 ? -1.793 -8.085 1.544 1.00 97.44 123 ARG A N 1
ATOM 986 C CA . ARG A 1 123 ? -3.111 -8.105 2.169 1.00 97.44 123 ARG A CA 1
ATOM 987 C C . ARG A 1 123 ? -2.958 -7.845 3.653 1.00 97.44 123 ARG A C 1
ATOM 989 O O . ARG A 1 123 ? -2.216 -8.555 4.314 1.00 97.44 123 ARG A O 1
ATOM 996 N N . TYR A 1 124 ? -3.693 -6.866 4.160 1.00 97.50 124 TYR A N 1
ATOM 997 C CA . TYR A 1 124 ? -3.807 -6.556 5.579 1.00 97.50 124 TYR A CA 1
ATOM 998 C C . TYR A 1 124 ? -5.195 -6.957 6.083 1.00 97.50 124 TYR A C 1
ATOM 1000 O O . TYR A 1 124 ? -6.215 -6.534 5.528 1.00 97.50 124 TYR A O 1
ATOM 1008 N N . TRP A 1 125 ? -5.244 -7.785 7.121 1.00 97.44 125 TRP A N 1
ATOM 1009 C CA . TRP A 1 125 ? -6.481 -8.357 7.645 1.00 97.44 125 TRP A CA 1
ATOM 1010 C C . TRP A 1 125 ? -7.193 -7.387 8.592 1.00 97.44 125 TRP A C 1
ATOM 1012 O O . TRP A 1 125 ? -6.633 -6.921 9.580 1.00 97.44 125 TRP A O 1
ATOM 1022 N N . LEU A 1 126 ? -8.464 -7.107 8.301 1.00 95.62 126 LEU A N 1
ATOM 1023 C CA . LEU A 1 126 ? -9.329 -6.214 9.080 1.00 95.62 126 LEU A CA 1
ATOM 1024 C C . LEU A 1 126 ? -10.266 -6.974 10.025 1.00 95.62 126 LEU A C 1
ATOM 1026 O O . LEU A 1 126 ? -10.799 -6.385 10.963 1.00 95.62 126 LEU A O 1
ATOM 1030 N N . LYS A 1 127 ? -10.513 -8.258 9.751 1.00 95.19 127 LYS A N 1
ATOM 1031 C CA . LYS A 1 127 ? -11.399 -9.136 10.522 1.00 95.19 127 LYS A CA 1
ATOM 1032 C C . LYS A 1 127 ? -10.850 -10.561 10.553 1.00 95.19 127 LYS A C 1
ATOM 1034 O O . LYS A 1 127 ? -10.025 -10.932 9.720 1.00 95.19 127 LYS A O 1
ATOM 1039 N N . GLY A 1 128 ? -11.397 -11.367 11.459 1.00 95.75 128 GLY A N 1
ATOM 1040 C CA . GLY A 1 128 ? -11.068 -12.784 11.590 1.00 95.75 128 GLY A CA 1
ATOM 1041 C C . GLY A 1 128 ? -9.830 -13.034 12.459 1.00 95.75 128 GLY A C 1
ATOM 1042 O O . GLY A 1 128 ? -9.328 -12.104 13.090 1.00 95.75 128 GLY A O 1
ATOM 1043 N N . PRO A 1 129 ? -9.331 -14.281 12.495 1.00 95.81 129 PRO A N 1
ATOM 1044 C CA . PRO A 1 129 ? -8.258 -14.692 13.407 1.00 95.81 129 PRO A CA 1
ATOM 1045 C C . PRO A 1 129 ? -6.923 -13.986 13.135 1.00 95.81 129 PRO A C 1
ATOM 1047 O O . PRO A 1 129 ? -6.105 -13.850 14.035 1.00 95.81 129 PRO A O 1
ATOM 1050 N N . ASN A 1 130 ? -6.727 -13.492 11.911 1.00 95.69 130 ASN A N 1
ATOM 1051 C CA . ASN A 1 130 ? -5.496 -12.833 11.479 1.00 95.69 130 ASN A CA 1
ATOM 1052 C C . ASN A 1 130 ? -5.567 -11.301 11.585 1.00 95.69 130 ASN A C 1
ATOM 1054 O O . ASN A 1 130 ? -4.703 -10.622 11.035 1.00 95.69 130 ASN A O 1
ATOM 1058 N N . VAL A 1 131 ? -6.601 -10.733 12.219 1.00 97.06 131 VAL A N 1
ATOM 1059 C CA . VAL A 1 131 ? -6.800 -9.275 12.290 1.00 97.06 131 VAL A CA 1
ATOM 1060 C C . VAL A 1 131 ? -5.541 -8.545 12.768 1.00 97.06 131 VAL A C 1
ATOM 1062 O O . VAL A 1 131 ? -4.872 -8.965 13.707 1.00 97.06 131 VAL A O 1
ATOM 1065 N N . GLY A 1 132 ? -5.197 -7.451 12.089 1.00 95.31 132 GLY A N 1
ATOM 1066 C CA . GLY A 1 132 ? -4.005 -6.659 12.391 1.00 95.31 132 GLY A CA 1
ATOM 1067 C C . GLY A 1 132 ? -2.706 -7.193 11.778 1.00 95.31 132 GLY A C 1
ATOM 1068 O O . GLY A 1 132 ? -1.698 -6.488 11.786 1.00 95.31 132 GLY A O 1
ATOM 1069 N N . THR A 1 133 ? -2.719 -8.400 11.208 1.00 97.19 133 THR A N 1
ATOM 1070 C CA . THR A 1 133 ? -1.569 -8.982 10.500 1.00 97.19 133 THR A CA 1
ATOM 1071 C C . THR A 1 133 ? -1.657 -8.751 8.990 1.00 97.19 133 THR A C 1
ATOM 1073 O O . THR A 1 133 ? -2.680 -8.301 8.458 1.00 97.19 133 THR A O 1
ATOM 1076 N N . HIS A 1 134 ? -0.576 -9.070 8.278 1.00 97.38 134 HIS A N 1
ATOM 1077 C CA . HIS A 1 134 ? -0.527 -8.990 6.825 1.00 97.38 134 HIS A CA 1
ATOM 1078 C C . HIS A 1 134 ? 0.234 -10.165 6.206 1.00 97.38 134 HIS A C 1
ATOM 1080 O O . HIS A 1 134 ? 1.114 -10.751 6.830 1.00 97.38 134 HIS A O 1
ATOM 1086 N N . ASP A 1 135 ? -0.092 -10.477 4.954 1.00 96.44 135 ASP A N 1
ATOM 1087 C CA . ASP A 1 135 ? 0.579 -11.493 4.148 1.00 96.44 135 ASP A CA 1
ATOM 1088 C C . ASP A 1 135 ? 0.753 -11.036 2.690 1.00 96.44 135 ASP A C 1
ATOM 1090 O O . ASP A 1 135 ? 0.226 -10.003 2.262 1.00 96.44 135 ASP A O 1
ATOM 1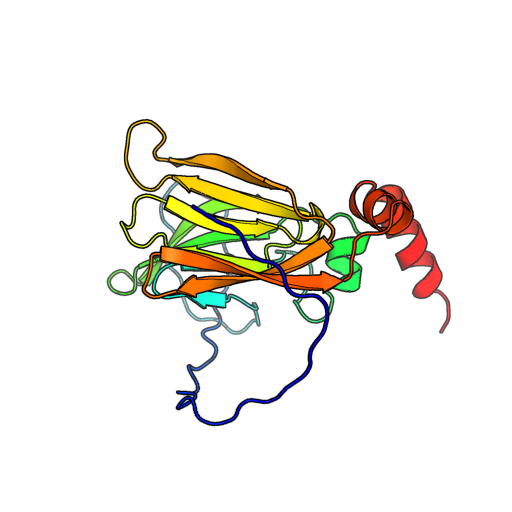094 N N . THR A 1 136 ? 1.545 -11.788 1.919 1.00 96.44 136 THR A N 1
ATOM 1095 C CA . THR A 1 136 ? 1.651 -11.563 0.471 1.00 96.44 136 THR A CA 1
ATOM 1096 C C . THR A 1 136 ? 0.469 -12.227 -0.223 1.00 96.44 136 THR A C 1
ATOM 1098 O O . THR A 1 136 ? 0.385 -13.449 -0.287 1.00 96.44 136 THR A O 1
ATOM 1101 N N . PHE A 1 137 ? -0.418 -11.410 -0.789 1.00 95.50 137 PHE A N 1
ATOM 1102 C CA . PHE A 1 137 ? -1.592 -11.879 -1.521 1.00 95.50 137 PHE A CA 1
ATOM 1103 C C . PHE A 1 137 ? -1.235 -12.391 -2.916 1.00 95.50 137 PHE A C 1
ATOM 1105 O O . PHE A 1 137 ? -1.773 -13.396 -3.373 1.00 95.50 137 PHE A O 1
ATOM 1112 N N . ALA A 1 138 ? -0.344 -11.676 -3.610 1.00 93.94 138 ALA A N 1
ATOM 1113 C CA . ALA A 1 138 ? 0.115 -12.052 -4.941 1.00 93.94 138 ALA A CA 1
ATOM 1114 C C . ALA A 1 138 ? 1.487 -11.448 -5.250 1.00 93.94 138 ALA A C 1
ATOM 1116 O O . ALA A 1 138 ? 1.701 -10.249 -5.061 1.00 93.94 138 ALA A O 1
ATOM 1117 N N . GLN A 1 139 ? 2.385 -12.258 -5.808 1.00 93.06 139 GLN A N 1
ATOM 1118 C CA . GLN A 1 139 ? 3.586 -11.762 -6.475 1.00 93.06 139 GLN A CA 1
ATOM 1119 C C . GLN A 1 139 ? 3.246 -11.406 -7.927 1.00 93.06 139 GLN A C 1
ATOM 1121 O O . GLN A 1 139 ? 2.519 -12.139 -8.598 1.00 93.06 139 GLN A O 1
ATOM 1126 N N . LEU A 1 140 ? 3.767 -10.285 -8.421 1.00 90.12 140 LEU A N 1
ATOM 1127 C CA . LEU A 1 140 ? 3.477 -9.772 -9.755 1.00 90.12 140 LEU A CA 1
ATOM 1128 C C . LEU A 1 140 ? 4.713 -9.823 -10.668 1.00 90.12 140 LEU A C 1
ATOM 1130 O O . LEU A 1 140 ? 5.854 -9.686 -10.213 1.00 90.12 140 LEU A O 1
ATOM 1134 N N . PRO A 1 141 ? 4.511 -9.971 -11.990 1.00 88.31 141 PRO A N 1
ATOM 1135 C CA . PRO A 1 141 ? 5.608 -9.996 -12.956 1.00 88.31 141 PRO A CA 1
ATOM 1136 C C . PRO A 1 141 ? 6.219 -8.608 -13.221 1.00 88.31 141 PRO A C 1
ATOM 1138 O O . PRO A 1 141 ? 7.245 -8.513 -13.901 1.00 88.31 141 PRO A O 1
ATOM 1141 N N . GLY A 1 142 ? 5.605 -7.540 -12.708 1.00 89.81 142 GLY A N 1
ATOM 1142 C CA . GLY A 1 142 ? 5.987 -6.154 -12.948 1.00 89.81 142 GLY A CA 1
ATOM 1143 C C . GLY A 1 142 ? 5.661 -5.232 -11.782 1.00 89.81 142 GLY A C 1
ATOM 1144 O O . GLY A 1 142 ? 5.164 -5.681 -10.752 1.00 89.81 142 GLY A O 1
ATOM 1145 N N . PHE A 1 143 ? 5.940 -3.947 -11.976 1.00 90.00 143 PHE A N 1
ATOM 1146 C CA . PHE A 1 143 ? 5.770 -2.898 -10.973 1.00 90.00 143 PHE A CA 1
ATOM 1147 C C . PHE A 1 143 ? 4.293 -2.481 -10.895 1.00 90.00 143 PHE A C 1
ATOM 1149 O O . PHE A 1 143 ? 3.801 -1.857 -11.845 1.00 90.00 143 PHE A O 1
ATOM 1156 N N . PRO A 1 144 ? 3.557 -2.836 -9.821 1.00 91.44 144 PRO A N 1
ATOM 1157 C CA . PRO A 1 144 ? 2.162 -2.453 -9.699 1.00 91.44 144 PRO A CA 1
ATOM 1158 C C . PRO A 1 144 ? 2.019 -0.950 -9.511 1.00 91.44 144 PRO A C 1
ATOM 1160 O O . PRO A 1 144 ? 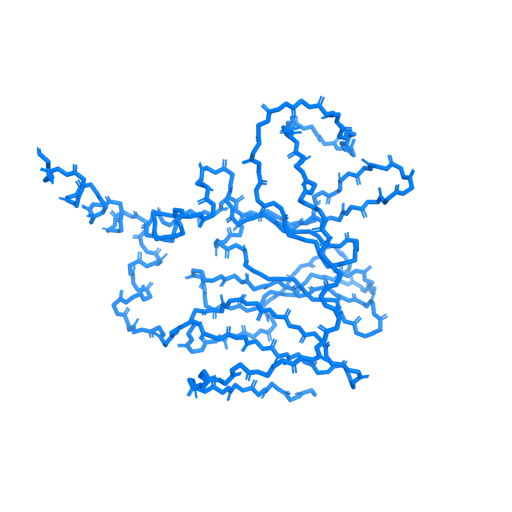2.767 -0.331 -8.755 1.00 91.44 144 PRO A O 1
ATOM 1163 N N . ASP A 1 145 ? 1.030 -0.386 -10.189 1.00 86.06 145 ASP A N 1
ATOM 1164 C CA . ASP A 1 145 ? 0.565 0.971 -9.964 1.00 86.06 145 ASP A CA 1
ATOM 1165 C C . ASP A 1 145 ? -0.643 0.951 -9.016 1.00 86.06 145 ASP A C 1
ATOM 1167 O O . ASP A 1 145 ? -0.505 0.615 -7.839 1.00 86.06 145 ASP A O 1
ATOM 1171 N N . ASN A 1 146 ? -1.842 1.218 -9.530 1.00 85.75 146 ASN A N 1
ATOM 1172 C CA . ASN A 1 146 ? -3.068 1.161 -8.743 1.00 85.75 146 ASN A CA 1
ATOM 1173 C C . ASN A 1 146 ? -3.718 -0.230 -8.743 1.00 85.75 146 ASN A C 1
ATOM 1175 O O . ASN A 1 146 ? -3.707 -0.943 -9.750 1.00 85.75 146 ASN A O 1
ATOM 1179 N N . VAL A 1 147 ? -4.363 -0.564 -7.622 1.00 86.56 147 VAL A N 1
ATOM 1180 C CA . VAL A 1 147 ? -5.271 -1.709 -7.474 1.00 86.56 147 VAL A CA 1
ATOM 1181 C C . VAL A 1 147 ? -6.703 -1.203 -7.295 1.00 86.56 147 VAL A C 1
ATOM 1183 O O . VAL A 1 147 ? -6.914 -0.203 -6.617 1.00 86.56 147 VAL A O 1
ATOM 1186 N N . ARG A 1 148 ? -7.686 -1.862 -7.916 1.00 88.25 148 ARG A N 1
ATOM 1187 C CA . ARG A 1 148 ? -9.116 -1.528 -7.807 1.00 88.25 148 ARG A CA 1
ATOM 1188 C C . ARG A 1 148 ? -9.968 -2.781 -7.676 1.00 88.25 148 ARG A C 1
ATOM 1190 O O . ARG A 1 148 ? -9.711 -3.773 -8.356 1.00 88.25 148 ARG A O 1
ATOM 1197 N N . THR A 1 149 ? -11.013 -2.714 -6.859 1.00 87.56 149 THR A N 1
ATOM 1198 C CA . THR A 1 149 ? -12.002 -3.792 -6.715 1.00 87.56 149 THR A CA 1
ATOM 1199 C C . THR A 1 149 ? -13.195 -3.536 -7.633 1.00 87.56 149 THR A C 1
ATOM 1201 O O . THR A 1 149 ? -13.705 -2.418 -7.688 1.00 87.56 149 THR A O 1
ATOM 1204 N N . ASN A 1 150 ? -13.674 -4.556 -8.347 1.00 87.62 150 ASN A N 1
ATOM 1205 C CA . ASN A 1 150 ? -14.908 -4.456 -9.129 1.00 87.62 150 ASN A CA 1
ATOM 1206 C C . ASN A 1 150 ? -16.150 -4.885 -8.322 1.00 87.62 150 ASN A C 1
ATOM 1208 O O . ASN A 1 150 ? -16.054 -5.416 -7.215 1.00 87.62 150 ASN A O 1
ATOM 1212 N N . SER A 1 151 ? -17.342 -4.710 -8.898 1.00 88.31 151 SER A N 1
ATOM 1213 C CA . SER A 1 151 ? -18.622 -5.068 -8.260 1.00 88.31 151 SER A CA 1
ATOM 1214 C C . SER A 1 151 ? -18.755 -6.559 -7.913 1.00 88.31 151 SER A C 1
ATOM 1216 O O . SER A 1 151 ? -19.504 -6.926 -7.002 1.00 88.31 151 SER A O 1
ATOM 1218 N N . ARG A 1 152 ? -18.003 -7.434 -8.591 1.00 88.62 152 ARG A N 1
ATOM 1219 C CA . ARG A 1 152 ? -17.946 -8.877 -8.310 1.00 88.62 152 ARG A CA 1
ATOM 1220 C C . ARG A 1 152 ? -16.968 -9.237 -7.186 1.00 88.62 152 ARG A C 1
ATOM 1222 O O . ARG A 1 152 ? -16.993 -10.370 -6.726 1.00 88.62 152 ARG A O 1
ATOM 1229 N N . GLY A 1 153 ? -16.164 -8.287 -6.705 1.00 86.06 153 GLY A N 1
ATOM 1230 C CA . GLY A 1 153 ? -15.126 -8.519 -5.697 1.00 86.06 153 GLY A CA 1
ATOM 1231 C C . GLY A 1 153 ? -13.794 -9.005 -6.274 1.00 86.06 153 GLY A C 1
ATOM 1232 O O . GLY A 1 153 ? -12.950 -9.490 -5.530 1.00 86.06 153 GLY A O 1
ATOM 1233 N N . GLU A 1 154 ? -13.597 -8.903 -7.589 1.00 91.25 154 GLU A N 1
ATOM 1234 C CA . GLU A 1 154 ? -12.315 -9.182 -8.239 1.00 91.25 154 GLU A CA 1
ATOM 1235 C C . GLU A 1 154 ? -11.421 -7.938 -8.191 1.00 91.25 154 GLU A C 1
ATOM 1237 O O . GLU A 1 154 ? -11.912 -6.808 -8.263 1.00 91.25 154 GLU A O 1
ATOM 1242 N N . PHE A 1 155 ? -10.107 -8.151 -8.133 1.00 90.69 155 PHE A N 1
ATOM 1243 C CA . PHE A 1 155 ? -9.122 -7.075 -8.090 1.00 90.69 155 PHE A CA 1
ATOM 1244 C C . PHE A 1 155 ? -8.413 -6.916 -9.432 1.00 90.69 155 PHE A C 1
ATOM 1246 O O . PHE A 1 155 ? -7.972 -7.891 -10.043 1.00 90.69 155 PHE A O 1
ATOM 1253 N N . TRP A 1 156 ? -8.272 -5.666 -9.852 1.00 90.81 156 TRP A N 1
ATOM 1254 C CA . TRP A 1 156 ? -7.582 -5.249 -11.063 1.00 90.81 156 TRP A CA 1
ATOM 1255 C C . TRP A 1 156 ? -6.358 -4.448 -10.672 1.00 90.81 156 TRP A C 1
ATOM 1257 O O . TRP A 1 156 ? -6.478 -3.475 -9.932 1.00 90.81 156 TRP A O 1
ATOM 1267 N N . VAL A 1 157 ? -5.193 -4.859 -11.163 1.00 91.00 157 VAL A N 1
ATOM 1268 C CA . VAL A 1 157 ? -3.918 -4.210 -10.857 1.00 91.00 157 VAL A CA 1
ATOM 1269 C C . VAL A 1 157 ? -3.317 -3.697 -12.155 1.00 91.00 157 VAL A C 1
ATOM 1271 O O . VAL A 1 157 ? -3.062 -4.476 -13.075 1.00 91.00 157 VAL A O 1
ATOM 1274 N N . ALA A 1 158 ? -3.089 -2.390 -12.230 1.00 89.25 158 ALA A N 1
ATOM 1275 C CA . ALA A 1 158 ? -2.331 -1.799 -13.321 1.00 89.25 158 ALA A CA 1
ATOM 1276 C C . ALA A 1 158 ? -0.841 -2.108 -13.124 1.00 89.25 158 ALA A C 1
ATOM 1278 O O . ALA A 1 158 ? -0.331 -2.005 -12.011 1.00 89.25 158 ALA A O 1
ATOM 1279 N N . LEU A 1 159 ? -0.137 -2.474 -14.195 1.00 88.62 159 LEU A N 1
ATOM 1280 C CA . LEU A 1 159 ? 1.316 -2.640 -14.174 1.00 88.62 159 LEU A CA 1
ATOM 1281 C C . LEU A 1 159 ? 1.942 -1.521 -14.999 1.00 88.62 159 LEU A C 1
ATOM 1283 O O . LEU A 1 159 ? 1.620 -1.376 -16.177 1.00 88.62 159 LEU A O 1
ATOM 1287 N N . HIS A 1 160 ? 2.841 -0.750 -14.389 1.00 83.38 160 HIS A N 1
ATOM 1288 C CA . HIS A 1 160 ? 3.559 0.311 -15.092 1.00 83.38 160 HIS A CA 1
ATOM 1289 C C . HIS A 1 160 ? 4.508 -0.275 -16.148 1.00 83.38 160 HIS A C 1
ATOM 1291 O O . HIS A 1 160 ? 4.550 0.176 -17.291 1.00 83.38 160 HIS A O 1
ATOM 1297 N N . SER A 1 161 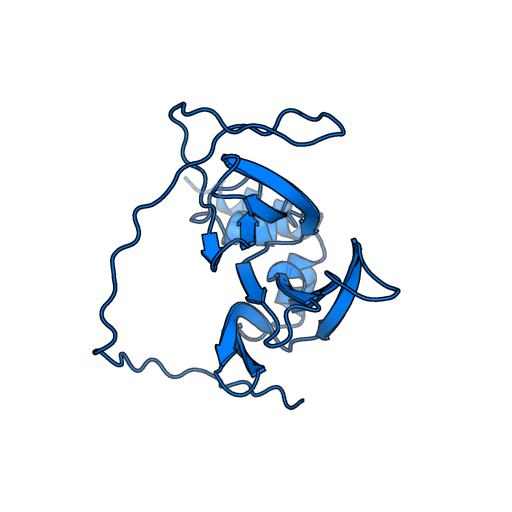? 5.237 -1.328 -15.779 1.00 82.19 161 SER A N 1
ATOM 1298 C CA . SER A 1 161 ? 6.144 -2.054 -16.666 1.00 82.19 161 SER A CA 1
ATOM 1299 C C . SER A 1 161 ? 6.422 -3.462 -16.136 1.00 82.19 161 SER A C 1
ATOM 1301 O O . SER A 1 161 ? 6.189 -3.765 -14.961 1.00 82.19 161 SER A O 1
ATOM 1303 N N . LYS A 1 162 ? 6.923 -4.346 -17.008 1.00 80.12 162 LYS A N 1
ATOM 1304 C CA . LYS A 1 162 ? 7.485 -5.636 -16.582 1.00 80.12 162 LYS A CA 1
ATOM 1305 C C . LYS A 1 162 ? 8.774 -5.383 -15.807 1.00 80.12 162 LYS A C 1
ATOM 1307 O O . LYS A 1 162 ? 9.576 -4.537 -16.190 1.00 80.12 162 LYS A O 1
ATOM 1312 N N . ALA A 1 163 ? 9.002 -6.161 -14.759 1.00 79.88 163 ALA A N 1
ATOM 1313 C CA . ALA A 1 163 ? 10.233 -6.059 -13.999 1.00 79.88 163 ALA A CA 1
ATOM 1314 C C . ALA A 1 163 ? 11.306 -6.928 -14.672 1.00 79.88 163 ALA A C 1
ATOM 1316 O O . ALA A 1 163 ? 11.262 -8.160 -14.615 1.00 79.88 163 ALA A O 1
ATOM 1317 N N . SER A 1 164 ? 12.264 -6.304 -15.357 1.00 82.75 164 SER A N 1
ATOM 1318 C CA . SER A 1 164 ? 13.443 -7.031 -15.837 1.00 82.75 164 SER A CA 1
ATOM 1319 C C . SER A 1 164 ? 14.272 -7.527 -14.638 1.00 82.75 164 SER A C 1
ATOM 1321 O O . SER A 1 164 ? 14.182 -6.937 -13.557 1.00 82.75 164 SER A O 1
ATOM 1323 N N . PRO A 1 165 ? 15.079 -8.597 -14.779 1.00 79.19 165 PRO A N 1
ATOM 1324 C CA . PRO A 1 165 ? 15.958 -9.057 -13.699 1.00 79.19 165 PRO A CA 1
ATOM 1325 C C . PRO A 1 165 ? 16.855 -7.935 -13.159 1.00 79.19 165 PRO A C 1
ATOM 1327 O O . PRO A 1 165 ? 16.968 -7.764 -11.948 1.00 79.19 165 PRO A O 1
ATOM 1330 N N . LEU A 1 166 ? 17.395 -7.107 -14.061 1.00 74.88 166 LEU A N 1
ATOM 1331 C CA . LEU A 1 166 ? 18.188 -5.933 -13.705 1.00 74.88 166 LEU A CA 1
ATOM 1332 C C . LEU A 1 166 ? 17.372 -4.908 -12.908 1.00 74.88 166 LEU A C 1
ATOM 1334 O O . LEU A 1 166 ? 17.838 -4.426 -11.881 1.00 74.88 166 LEU A O 1
ATOM 1338 N N . ALA A 1 167 ? 16.143 -4.603 -13.334 1.00 74.00 167 ALA A N 1
ATOM 1339 C CA . ALA A 1 167 ? 15.284 -3.674 -12.607 1.00 74.00 167 ALA A CA 1
ATOM 1340 C C . ALA A 1 167 ? 14.956 -4.192 -11.198 1.00 74.00 167 ALA A C 1
ATOM 1342 O O . ALA A 1 167 ? 15.039 -3.422 -10.249 1.00 74.00 167 ALA A O 1
ATOM 1343 N N . ARG A 1 168 ? 14.664 -5.492 -11.034 1.00 76.06 168 ARG A N 1
ATOM 1344 C CA . ARG A 1 168 ? 14.438 -6.090 -9.704 1.00 76.06 168 ARG A CA 1
ATOM 1345 C C . ARG A 1 168 ? 15.672 -6.000 -8.817 1.00 76.06 168 ARG A C 1
ATOM 1347 O O . ARG A 1 168 ? 15.533 -5.694 -7.642 1.00 76.06 168 ARG A O 1
ATOM 1354 N N . LEU A 1 169 ? 16.858 -6.247 -9.374 1.00 74.62 169 LEU A N 1
ATOM 1355 C CA . LEU A 1 169 ? 18.113 -6.147 -8.630 1.00 74.62 169 LEU A CA 1
ATOM 1356 C C . LEU A 1 169 ? 18.366 -4.711 -8.151 1.00 74.62 169 LEU A C 1
ATOM 1358 O O . LEU A 1 169 ? 18.767 -4.497 -7.008 1.00 74.62 169 LEU A O 1
ATOM 1362 N N . LEU A 1 170 ? 18.107 -3.728 -9.016 1.00 72.62 170 LEU A N 1
ATOM 1363 C CA . LEU A 1 170 ? 18.270 -2.313 -8.688 1.00 72.62 170 LEU A CA 1
ATOM 1364 C C . LEU A 1 170 ? 17.272 -1.847 -7.623 1.00 72.62 170 LEU A C 1
ATOM 1366 O O . LEU A 1 170 ? 17.652 -1.078 -6.746 1.00 72.62 170 LEU A O 1
ATOM 1370 N N . THR A 1 171 ? 16.025 -2.328 -7.656 1.00 72.75 171 THR A N 1
ATOM 1371 C CA . THR A 1 171 ? 15.028 -1.982 -6.630 1.00 72.75 171 THR A CA 1
ATOM 1372 C C . THR A 1 171 ? 15.184 -2.789 -5.341 1.00 72.75 171 THR A C 1
ATOM 1374 O O . THR A 1 171 ? 14.758 -2.325 -4.284 1.00 72.75 171 THR A O 1
ATOM 1377 N N . SER A 1 172 ? 15.815 -3.969 -5.380 1.00 72.00 172 SER A N 1
ATOM 1378 C CA . SER A 1 172 ? 16.088 -4.775 -4.184 1.00 72.00 172 SER A CA 1
ATOM 1379 C C . SER A 1 172 ? 17.368 -4.358 -3.453 1.00 72.00 172 SER A C 1
ATOM 1381 O O . SER A 1 172 ? 17.460 -4.553 -2.241 1.00 72.00 172 SER A O 1
ATOM 1383 N N . ASN A 1 173 ? 18.358 -3.797 -4.160 1.00 70.44 173 ASN A N 1
ATOM 1384 C CA . ASN A 1 173 ? 19.648 -3.397 -3.598 1.00 70.44 173 ASN A CA 1
ATOM 1385 C C . ASN A 1 173 ? 19.798 -1.868 -3.537 1.00 70.44 173 ASN A C 1
ATOM 1387 O O . ASN A 1 173 ? 20.281 -1.220 -4.468 1.00 70.44 173 ASN A O 1
ATOM 1391 N N . SER A 1 174 ? 19.450 -1.306 -2.378 1.00 66.69 174 SER A N 1
ATOM 1392 C CA . SER A 1 174 ? 19.474 0.138 -2.117 1.00 66.69 174 SER A CA 1
ATOM 1393 C C . SER A 1 174 ? 20.847 0.790 -2.306 1.00 66.69 174 SER A C 1
ATOM 1395 O O . SER A 1 174 ? 20.911 1.978 -2.609 1.00 66.69 174 SER A O 1
ATOM 1397 N N . ARG A 1 175 ? 21.959 0.054 -2.159 1.00 67.12 175 ARG A N 1
ATOM 1398 C CA . ARG A 1 175 ? 23.306 0.611 -2.379 1.00 67.12 175 ARG A CA 1
ATOM 1399 C C . ARG A 1 175 ? 23.558 0.874 -3.862 1.00 67.12 175 ARG A C 1
ATOM 1401 O O . ARG A 1 175 ? 23.961 1.977 -4.211 1.00 67.12 175 ARG A O 1
ATOM 1408 N N . LEU A 1 176 ? 23.255 -0.101 -4.724 1.00 63.78 176 LEU A N 1
ATOM 1409 C CA . LEU A 1 176 ? 23.440 0.026 -6.175 1.00 63.78 176 LEU A CA 1
ATOM 1410 C C . LEU A 1 176 ? 22.578 1.147 -6.758 1.00 63.78 176 LEU A C 1
ATOM 1412 O O . LEU A 1 176 ? 23.071 1.971 -7.529 1.00 63.78 176 LEU A O 1
ATOM 1416 N N . GLY A 1 177 ? 21.308 1.212 -6.360 1.00 62.84 177 GLY A N 1
ATOM 1417 C CA . GLY A 1 177 ? 20.413 2.249 -6.855 1.00 62.84 177 GLY A CA 1
ATOM 1418 C C . GLY A 1 177 ? 20.770 3.656 -6.350 1.00 62.84 177 GLY A C 1
ATOM 1419 O O . GLY A 1 177 ? 20.719 4.605 -7.132 1.00 62.84 177 GLY A O 1
ATOM 1420 N N . LYS A 1 178 ? 21.259 3.807 -5.107 1.00 63.78 178 LYS A N 1
ATOM 1421 C CA . LYS A 1 178 ? 21.796 5.091 -4.607 1.00 63.78 178 LYS A CA 1
ATOM 1422 C C . LYS A 1 178 ? 23.041 5.551 -5.370 1.00 63.78 178 LYS A C 1
ATOM 1424 O O . LYS A 1 178 ? 23.139 6.732 -5.686 1.00 63.78 178 LYS A O 1
ATOM 1429 N N . THR A 1 179 ? 23.959 4.642 -5.706 1.00 66.50 179 THR A N 1
ATOM 1430 C CA . THR A 1 179 ? 25.155 4.974 -6.503 1.00 66.50 179 THR A CA 1
ATOM 1431 C C . THR A 1 179 ? 24.806 5.377 -7.940 1.00 66.50 179 THR A C 1
ATOM 1433 O O . THR A 1 179 ? 25.476 6.230 -8.521 1.00 66.50 179 THR A O 1
ATOM 1436 N N . LEU A 1 180 ? 23.753 4.798 -8.526 1.00 62.56 180 LEU A N 1
ATOM 1437 C CA . LEU A 1 180 ? 23.238 5.242 -9.826 1.00 62.56 180 LEU A CA 1
ATOM 1438 C C . LEU A 1 180 ? 22.635 6.648 -9.745 1.00 62.56 180 LEU A C 1
ATOM 1440 O O . LEU A 1 180 ? 22.961 7.496 -10.573 1.00 62.56 180 LEU A O 1
ATOM 1444 N N . LEU A 1 181 ? 21.807 6.912 -8.730 1.00 60.72 181 LEU A N 1
ATOM 1445 C CA . LEU A 1 181 ? 21.214 8.235 -8.523 1.00 60.72 181 LEU A CA 1
ATOM 1446 C C . LEU A 1 181 ? 22.286 9.312 -8.336 1.00 60.72 181 LEU A C 1
ATOM 1448 O O . LEU A 1 181 ? 22.188 10.361 -8.965 1.00 60.72 181 LEU A O 1
ATOM 1452 N N . SER A 1 182 ? 23.325 9.037 -7.536 1.00 58.16 182 SER A N 1
ATOM 1453 C CA . SER A 1 182 ? 24.397 10.006 -7.295 1.00 58.16 182 SER A CA 1
ATOM 1454 C C . SER A 1 182 ? 25.147 10.358 -8.578 1.00 58.16 182 SER A C 1
ATOM 1456 O O . SER A 1 182 ? 25.432 11.527 -8.802 1.00 58.16 182 SER A O 1
ATOM 1458 N N . LYS A 1 183 ? 25.407 9.377 -9.456 1.00 57.94 183 LYS A N 1
ATOM 1459 C CA . LYS A 1 183 ? 26.084 9.605 -10.743 1.00 57.94 183 LYS A CA 1
ATOM 1460 C C . LYS A 1 183 ? 25.245 10.428 -11.727 1.00 57.94 183 LYS A C 1
ATOM 1462 O O . LYS A 1 183 ? 25.817 11.200 -12.484 1.00 57.94 183 LYS A O 1
ATOM 1467 N N . CYS A 1 184 ? 23.916 10.307 -11.699 1.00 50.31 184 CYS A N 1
ATOM 1468 C CA . CYS A 1 184 ? 23.023 11.103 -12.549 1.00 50.31 184 CYS A CA 1
ATOM 1469 C C . CYS A 1 184 ? 22.821 12.546 -12.055 1.00 50.31 184 CYS A C 1
ATOM 1471 O O . CYS A 1 184 ? 22.441 13.402 -12.843 1.00 50.31 184 CYS A O 1
ATOM 1473 N N . THR A 1 185 ? 23.064 12.833 -10.772 1.00 47.78 185 THR A N 1
ATOM 1474 C CA . THR A 1 185 ? 22.981 14.197 -10.217 1.00 47.78 185 THR A CA 1
ATOM 1475 C C . THR A 1 185 ? 24.275 15.007 -10.336 1.00 47.78 185 THR A C 1
ATOM 1477 O O . THR A 1 185 ? 24.250 16.204 -10.081 1.00 47.78 185 THR A O 1
ATOM 1480 N N . THR A 1 186 ? 25.398 14.390 -10.720 1.00 40.75 186 THR A N 1
ATOM 1481 C CA . THR A 1 186 ? 26.711 15.063 -10.853 1.00 40.75 186 THR A CA 1
ATOM 1482 C C . THR A 1 186 ? 26.988 15.559 -12.280 1.00 40.75 186 THR A C 1
ATOM 1484 O O . THR A 1 186 ? 28.126 15.837 -12.632 1.00 40.75 186 THR A O 1
ATOM 1487 N N . THR A 1 187 ? 25.966 15.664 -13.131 1.00 36.31 187 THR A N 1
ATOM 1488 C CA . THR A 1 187 ? 26.087 16.249 -14.478 1.00 36.31 187 THR A CA 1
ATOM 1489 C C . THR A 1 187 ? 25.172 17.468 -14.588 1.00 36.31 187 THR A C 1
ATOM 1491 O O . THR A 1 187 ? 24.109 17.406 -15.198 1.00 36.31 187 THR A O 1
ATOM 1494 N N . CYS A 1 188 ? 25.586 18.557 -13.941 1.00 33.12 188 CYS A N 1
ATOM 1495 C CA . CYS A 1 188 ? 25.169 19.930 -14.222 1.00 33.12 188 CYS A CA 1
ATOM 1496 C C . CYS A 1 188 ? 26.428 20.795 -14.235 1.00 33.12 188 CYS A C 1
ATOM 1498 O O . CYS A 1 188 ? 27.254 20.599 -13.313 1.00 33.12 188 CYS A O 1
#